Protein AF-A0A0P1EYP0-F1 (afdb_monomer_lite)

Organism: NCBI:txid266809

Structure (mmCIF, N/CA/C/O backbone):
data_AF-A0A0P1EYP0-F1
#
_entry.id   AF-A0A0P1EYP0-F1
#
loop_
_atom_site.group_PDB
_atom_site.id
_atom_site.type_symbol
_atom_site.label_atom_id
_atom_site.label_alt_id
_atom_site.label_comp_id
_atom_site.label_asym_id
_atom_site.label_entity_id
_atom_site.label_seq_id
_atom_site.pdbx_PDB_ins_code
_atom_site.Cartn_x
_atom_site.Cartn_y
_atom_site.Cartn_z
_atom_site.occupancy
_atom_site.B_iso_or_equiv
_atom_site.auth_seq_id
_atom_site.auth_comp_id
_atom_site.auth_asym_id
_atom_site.auth_atom_id
_atom_site.pdbx_PDB_model_num
ATOM 1 N N . MET A 1 1 ? 33.609 7.723 -16.772 1.00 57.62 1 MET A N 1
ATOM 2 C CA . MET A 1 1 ? 32.161 7.444 -16.791 1.00 57.62 1 MET A CA 1
ATOM 3 C C . MET A 1 1 ? 31.808 6.885 -15.430 1.00 57.62 1 MET A C 1
ATOM 5 O O . MET A 1 1 ? 32.552 6.038 -14.946 1.00 57.62 1 MET A O 1
ATOM 9 N N . SER A 1 2 ? 30.791 7.436 -14.776 1.00 72.00 2 SER A N 1
ATOM 10 C CA . SER A 1 2 ? 30.225 6.868 -13.550 1.00 72.00 2 SER A CA 1
ATOM 11 C C . SER A 1 2 ? 29.677 5.475 -13.851 1.00 72.00 2 SER A C 1
ATOM 13 O O . SER A 1 2 ? 29.195 5.214 -14.952 1.00 72.00 2 SER A O 1
ATOM 15 N N . VAL A 1 3 ? 29.824 4.563 -12.895 1.00 84.00 3 VAL A N 1
ATOM 16 C CA . VAL A 1 3 ? 29.297 3.201 -13.012 1.00 84.00 3 VAL A CA 1
ATOM 17 C C . VAL A 1 3 ? 27.775 3.274 -12.838 1.00 84.00 3 VAL A C 1
ATOM 19 O O . VAL A 1 3 ? 27.346 3.926 -11.886 1.00 84.00 3 VAL A O 1
ATOM 22 N N . PRO A 1 4 ? 26.971 2.652 -13.722 1.00 90.69 4 PRO A N 1
ATOM 23 C CA . PRO A 1 4 ? 25.519 2.641 -13.578 1.00 90.69 4 PRO A CA 1
ATOM 24 C C . PRO A 1 4 ? 25.108 1.929 -12.289 1.00 90.69 4 PRO A C 1
ATOM 26 O O . PRO A 1 4 ? 25.711 0.912 -11.917 1.00 90.69 4 PRO A O 1
ATOM 29 N N . SER A 1 5 ? 24.066 2.437 -11.634 1.00 94.81 5 SER A N 1
ATOM 30 C CA . SER A 1 5 ? 23.489 1.811 -10.444 1.00 94.81 5 SER A CA 1
ATOM 31 C C . SER A 1 5 ? 23.042 0.361 -10.702 1.00 94.81 5 SER A C 1
ATOM 33 O O . SER A 1 5 ? 22.768 -0.014 -11.851 1.00 94.81 5 SER A O 1
ATOM 35 N N . PRO A 1 6 ? 22.940 -0.478 -9.651 1.00 97.19 6 PRO A N 1
ATOM 36 C CA . PRO A 1 6 ? 22.377 -1.823 -9.767 1.00 97.19 6 PRO A CA 1
ATOM 37 C C . PRO A 1 6 ? 21.038 -1.851 -10.513 1.00 97.19 6 PRO A C 1
ATOM 39 O O . PRO A 1 6 ? 20.838 -2.696 -11.386 1.00 97.19 6 PRO A O 1
ATOM 42 N N . THR A 1 7 ? 20.163 -0.877 -10.250 1.00 97.75 7 THR A N 1
ATOM 43 C CA . THR A 1 7 ? 18.886 -0.747 -10.954 1.00 97.75 7 THR A CA 1
ATOM 44 C C . THR A 1 7 ? 19.065 -0.525 -12.454 1.00 97.75 7 THR A C 1
ATOM 46 O O . THR A 1 7 ? 18.435 -1.232 -13.236 1.00 97.75 7 THR A O 1
ATOM 49 N N . LEU A 1 8 ? 19.935 0.386 -12.903 1.00 96.75 8 LEU A N 1
ATOM 50 C CA . LEU A 1 8 ? 20.154 0.572 -14.345 1.00 96.75 8 LEU A CA 1
ATOM 51 C C . LEU A 1 8 ? 20.742 -0.680 -15.014 1.00 96.75 8 LEU A C 1
ATOM 53 O O . LEU A 1 8 ? 20.361 -1.011 -16.136 1.00 96.75 8 LEU A O 1
ATOM 57 N N . GLN A 1 9 ? 21.610 -1.421 -14.320 1.00 96.81 9 GLN A N 1
ATOM 58 C CA . GLN A 1 9 ? 22.137 -2.695 -14.825 1.00 96.81 9 GLN A CA 1
ATOM 59 C C . GLN A 1 9 ? 21.036 -3.757 -14.993 1.00 96.81 9 GLN A C 1
ATOM 61 O O . GLN A 1 9 ? 21.086 -4.552 -15.932 1.00 96.81 9 GLN A O 1
ATOM 66 N N . LEU A 1 10 ? 20.028 -3.769 -14.114 1.00 97.62 10 LEU A N 1
ATOM 67 C CA . LEU A 1 10 ? 18.828 -4.599 -14.275 1.00 97.62 10 LEU A CA 1
ATOM 68 C C . LEU A 1 10 ? 18.014 -4.172 -15.499 1.00 97.62 10 LEU A C 1
ATOM 70 O O . LEU A 1 10 ? 17.612 -5.015 -16.296 1.00 97.62 10 LEU A O 1
ATOM 74 N N . LEU A 1 11 ? 17.819 -2.868 -15.701 1.00 97.69 11 LEU A N 1
ATOM 75 C CA . LEU A 1 11 ? 17.071 -2.357 -16.853 1.00 97.69 11 LEU A CA 1
ATOM 76 C C . LEU A 1 11 ? 17.715 -2.751 -18.189 1.00 97.69 11 LEU A C 1
ATOM 78 O O . LEU A 1 11 ? 17.006 -3.142 -19.116 1.00 97.69 11 LEU A O 1
ATOM 82 N N . LEU A 1 12 ? 19.048 -2.740 -18.278 1.00 97.00 12 LEU A N 1
ATOM 83 C CA . LEU A 1 12 ? 19.763 -3.246 -19.457 1.00 97.00 12 LEU A CA 1
ATOM 84 C C . LEU A 1 12 ? 19.445 -4.724 -19.733 1.00 97.00 12 LEU A C 1
ATOM 86 O O . LEU A 1 12 ? 19.222 -5.104 -20.881 1.00 97.00 12 LEU A O 1
ATOM 90 N N . ARG A 1 13 ? 19.349 -5.560 -18.691 1.00 96.62 13 ARG A N 1
ATOM 91 C CA . ARG A 1 13 ? 18.941 -6.971 -18.829 1.00 96.62 13 ARG A CA 1
ATOM 92 C C . ARG A 1 13 ? 17.483 -7.135 -19.260 1.00 96.62 13 ARG A C 1
ATOM 94 O O . ARG A 1 13 ? 17.173 -8.088 -19.967 1.00 96.62 13 ARG A O 1
ATOM 101 N N . LEU A 1 14 ? 16.613 -6.190 -18.899 1.00 96.81 14 LEU A N 1
ATOM 102 C CA . LEU A 1 14 ? 15.219 -6.125 -19.358 1.00 96.81 14 LEU A CA 1
ATOM 103 C C . LEU A 1 14 ? 15.068 -5.586 -20.795 1.00 96.81 14 LEU A C 1
ATOM 105 O O . LEU A 1 14 ? 13.946 -5.454 -21.287 1.00 96.81 14 LEU A O 1
ATOM 109 N N . GLY A 1 15 ? 16.175 -5.290 -21.483 1.00 96.62 15 GLY A N 1
ATOM 110 C CA . GLY A 1 15 ? 16.189 -4.865 -22.882 1.00 96.62 15 GLY A CA 1
ATOM 111 C C . GLY A 1 15 ? 16.197 -3.351 -23.093 1.00 96.62 15 GLY A C 1
ATOM 112 O O . GLY A 1 15 ? 15.958 -2.905 -24.214 1.00 96.62 15 GLY A O 1
ATOM 113 N N . PHE A 1 16 ? 16.459 -2.555 -22.051 1.00 97.25 16 PHE A N 1
ATOM 114 C CA . PHE A 1 16 ? 16.761 -1.132 -22.222 1.00 97.25 16 PHE A CA 1
ATOM 115 C C . PHE A 1 16 ? 18.127 -0.969 -22.896 1.00 97.25 16 PHE A C 1
ATOM 117 O O . PHE A 1 16 ? 19.007 -1.822 -22.782 1.00 97.25 16 PHE A O 1
ATOM 124 N N . VAL A 1 17 ? 18.311 0.154 -23.583 1.00 96.81 17 VAL A N 1
ATOM 125 C CA . VAL A 1 17 ? 19.540 0.483 -24.311 1.00 96.81 17 VAL A CA 1
ATOM 126 C C . VAL A 1 17 ? 20.251 1.633 -23.612 1.00 96.81 17 VAL A C 1
ATOM 128 O O . VAL A 1 17 ? 19.604 2.581 -23.172 1.00 96.81 17 VAL A O 1
ATOM 131 N N . GLU A 1 18 ? 21.578 1.558 -23.510 1.00 94.75 18 GLU A N 1
ATOM 132 C CA . GLU A 1 18 ? 22.393 2.657 -22.991 1.00 94.75 18 GLU A CA 1
ATOM 133 C C . GLU A 1 18 ? 22.201 3.928 -23.825 1.00 94.75 18 GLU A C 1
ATOM 135 O O . GLU A 1 18 ? 22.195 3.901 -25.057 1.00 94.75 18 GLU A O 1
ATOM 140 N N . GLN A 1 19 ? 22.078 5.055 -23.134 1.00 91.06 19 GLN A N 1
ATOM 141 C CA . GLN A 1 19 ? 22.040 6.380 -23.734 1.00 91.06 19 GLN A CA 1
ATOM 142 C C . GLN A 1 19 ? 23.368 7.095 -23.503 1.00 91.06 19 GLN A C 1
ATOM 144 O O . GLN A 1 19 ? 24.100 6.815 -22.549 1.00 91.06 19 GLN A O 1
ATOM 149 N N . ALA A 1 20 ? 23.676 8.057 -24.375 1.00 84.38 20 ALA A N 1
ATOM 150 C CA . ALA A 1 20 ? 24.770 8.977 -24.098 1.00 84.38 20 ALA A CA 1
ATOM 151 C C . ALA A 1 20 ? 24.488 9.674 -22.751 1.00 84.38 20 ALA A C 1
ATOM 153 O O . ALA A 1 20 ? 23.348 10.089 -22.535 1.00 84.38 20 ALA A O 1
ATOM 154 N N . PRO A 1 21 ? 25.480 9.804 -21.849 1.00 75.44 21 PRO A N 1
ATOM 155 C CA . PRO A 1 21 ? 25.234 10.344 -20.520 1.00 75.44 21 PRO A CA 1
ATOM 156 C C . PRO A 1 21 ? 24.603 11.731 -20.603 1.00 75.44 21 PRO A C 1
ATOM 158 O O . PRO A 1 21 ? 25.230 12.674 -21.097 1.00 75.44 21 PRO A O 1
ATOM 161 N N . GLU A 1 22 ? 23.384 11.876 -20.095 1.00 71.69 22 GLU A N 1
ATOM 162 C CA . GLU A 1 22 ? 22.759 13.185 -19.983 1.00 71.69 22 GLU A CA 1
ATOM 163 C C . GLU A 1 22 ? 23.358 13.868 -18.751 1.00 71.69 22 GLU A C 1
ATOM 165 O O . GLU A 1 22 ? 23.334 13.317 -17.651 1.00 71.69 22 GLU A O 1
ATOM 170 N N . TRP A 1 23 ? 23.969 15.045 -18.919 1.00 76.00 23 TRP A N 1
ATOM 171 C CA . TRP A 1 23 ? 24.603 15.790 -17.814 1.00 76.00 23 TRP A CA 1
ATOM 172 C C . TRP A 1 23 ? 25.692 14.998 -17.059 1.00 76.00 23 TRP A C 1
ATOM 174 O O . TRP A 1 23 ? 26.006 15.293 -15.908 1.00 76.00 23 TRP A O 1
ATOM 184 N N . GLY A 1 24 ? 26.289 13.993 -17.712 1.00 81.50 24 GLY A N 1
ATOM 185 C CA . GLY A 1 24 ? 27.293 13.110 -17.111 1.00 81.50 24 GLY A CA 1
ATOM 186 C C . GLY A 1 24 ? 26.721 11.997 -16.226 1.00 81.50 24 GLY A C 1
ATOM 187 O O . GLY A 1 24 ? 27.498 11.293 -15.579 1.00 81.50 24 GLY A O 1
ATOM 188 N N . MET A 1 25 ? 25.398 11.822 -16.203 1.00 87.69 25 MET A N 1
ATOM 189 C CA . MET A 1 25 ? 24.719 10.754 -15.472 1.00 87.69 25 MET A CA 1
ATOM 190 C C . MET A 1 25 ? 24.460 9.550 -16.394 1.00 87.69 25 MET A C 1
ATOM 192 O O . MET A 1 25 ? 24.069 9.747 -17.547 1.00 87.69 25 MET A O 1
ATOM 196 N N . PRO A 1 26 ? 24.697 8.306 -15.935 1.00 94.00 26 PRO A N 1
ATOM 197 C CA . PRO A 1 26 ? 24.325 7.112 -16.679 1.00 94.00 26 PRO A CA 1
ATOM 198 C C . PRO A 1 26 ? 22.816 7.084 -16.908 1.00 94.00 26 PRO A C 1
ATOM 200 O O . PRO A 1 26 ? 22.036 7.304 -15.980 1.00 94.00 26 PRO A O 1
ATOM 203 N N . CYS A 1 27 ? 22.420 6.806 -18.145 1.00 95.44 27 CYS A N 1
ATOM 204 C CA . CYS A 1 27 ? 21.028 6.731 -18.552 1.00 95.44 27 CYS A CA 1
ATOM 205 C C . CYS A 1 27 ? 20.815 5.531 -19.471 1.00 95.44 27 CYS A C 1
ATOM 207 O O . CYS A 1 27 ? 21.690 5.166 -20.259 1.00 95.44 27 CYS A O 1
ATOM 209 N N . VAL A 1 28 ? 19.626 4.951 -19.396 1.00 96.81 28 VAL A N 1
ATOM 210 C CA . VAL A 1 28 ? 19.144 3.912 -20.304 1.00 96.81 28 VAL A CA 1
ATOM 211 C C . VAL A 1 28 ? 17.754 4.293 -20.793 1.00 96.81 28 VAL A C 1
ATOM 213 O O . VAL A 1 28 ? 17.027 5.015 -20.112 1.00 96.81 28 VAL A O 1
ATOM 216 N N . SER A 1 29 ? 17.363 3.813 -21.965 1.00 97.00 29 SER A N 1
ATOM 217 C CA . SER A 1 29 ? 16.045 4.086 -22.534 1.00 97.00 29 SER A CA 1
ATOM 218 C C . SER A 1 29 ? 15.393 2.838 -23.099 1.00 97.00 29 SER A C 1
ATOM 220 O O . SER A 1 29 ? 16.083 1.936 -23.576 1.00 97.00 29 SER A O 1
ATOM 222 N N . TYR A 1 30 ? 14.069 2.835 -23.136 1.00 96.94 30 TYR A N 1
ATOM 223 C CA . TYR A 1 30 ? 13.277 1.827 -23.822 1.00 96.94 30 TYR A CA 1
ATOM 224 C C . TYR A 1 30 ? 12.224 2.506 -24.693 1.00 96.94 30 TYR A C 1
ATOM 226 O O . TYR A 1 30 ? 11.495 3.384 -24.230 1.00 96.94 30 TYR A O 1
ATOM 234 N N . GLU A 1 31 ? 12.131 2.078 -25.949 1.00 95.56 31 GLU A N 1
ATOM 235 C CA . GLU A 1 31 ? 11.126 2.580 -26.884 1.00 95.56 31 GLU A CA 1
ATOM 236 C C . GLU A 1 31 ? 9.843 1.758 -26.766 1.00 95.56 31 GLU A C 1
ATOM 238 O O . GLU A 1 31 ? 9.807 0.567 -27.082 1.00 95.56 31 GLU A O 1
ATOM 243 N N . LEU A 1 32 ? 8.778 2.409 -26.308 1.00 94.00 32 LEU A N 1
ATOM 244 C CA . LEU A 1 32 ? 7.415 1.902 -26.332 1.00 94.00 32 LEU A CA 1
ATOM 245 C C . LEU A 1 32 ? 6.616 2.647 -27.416 1.00 94.00 32 LEU A C 1
ATOM 247 O O . LEU A 1 32 ? 6.954 3.767 -27.809 1.00 94.00 32 LEU A O 1
ATOM 251 N N . P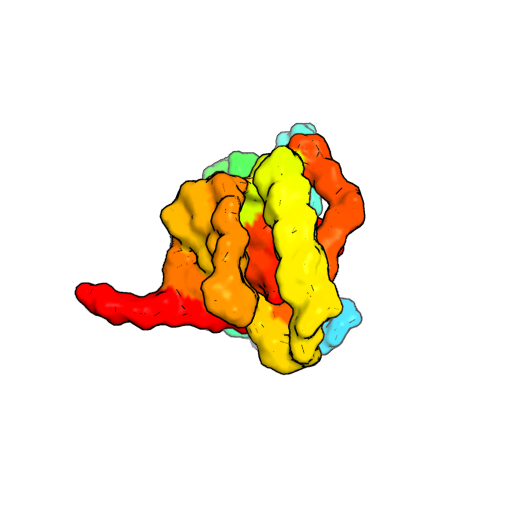RO A 1 33 ? 5.510 2.070 -27.904 1.00 93.44 33 PRO A N 1
ATOM 252 C CA . PRO A 1 33 ? 4.591 2.779 -28.784 1.00 93.44 33 PRO A CA 1
ATOM 253 C C . PRO A 1 33 ? 4.144 4.105 -28.158 1.00 93.44 33 PRO A C 1
ATOM 255 O O . PRO A 1 33 ? 3.552 4.116 -27.079 1.00 93.44 33 PRO A O 1
ATOM 258 N N . HIS A 1 34 ? 4.419 5.213 -28.853 1.00 92.81 34 HIS A N 1
ATOM 259 C CA . HIS A 1 34 ? 4.059 6.574 -28.431 1.00 92.81 34 HIS A CA 1
ATOM 260 C C . HIS A 1 34 ? 4.723 7.072 -27.135 1.00 92.81 34 HIS A C 1
ATOM 262 O O . HIS A 1 34 ? 4.277 8.079 -26.583 1.00 92.81 34 HIS A O 1
ATOM 268 N N . LEU A 1 35 ? 5.773 6.393 -26.660 1.00 94.88 35 LEU A N 1
ATOM 269 C CA . LEU A 1 35 ? 6.490 6.737 -25.437 1.00 94.88 35 LEU A CA 1
ATOM 270 C C . LEU A 1 35 ? 7.944 6.266 -25.505 1.00 94.88 35 LEU A C 1
ATOM 272 O O . LEU A 1 35 ? 8.215 5.070 -25.522 1.00 94.88 35 LEU A O 1
ATOM 276 N N . THR A 1 36 ? 8.880 7.201 -25.400 1.00 95.50 36 THR A N 1
ATOM 277 C CA . THR A 1 36 ? 10.263 6.877 -25.040 1.00 95.50 36 THR A CA 1
ATOM 278 C C . THR A 1 36 ? 10.392 6.969 -23.525 1.00 95.50 36 THR A C 1
ATOM 280 O O . THR A 1 36 ? 10.184 8.038 -22.946 1.00 95.50 36 THR A O 1
ATOM 283 N N . LEU A 1 37 ? 10.693 5.844 -22.877 1.00 96.12 37 LEU A N 1
ATOM 284 C CA . LEU A 1 37 ? 10.917 5.787 -21.438 1.00 96.12 37 LEU A CA 1
ATOM 285 C C . LEU A 1 37 ? 12.413 5.903 -21.160 1.00 96.12 37 LEU A C 1
ATOM 287 O O . LEU A 1 37 ? 13.183 5.050 -21.592 1.00 96.12 37 LEU A O 1
ATOM 291 N N . THR A 1 38 ? 12.813 6.922 -20.412 1.00 96.81 38 THR A N 1
ATOM 292 C CA . THR A 1 38 ? 14.202 7.170 -20.026 1.00 96.81 38 THR A CA 1
ATOM 293 C C . THR A 1 38 ? 14.372 6.926 -18.533 1.00 96.81 38 THR A C 1
ATOM 295 O O . THR A 1 38 ? 13.542 7.329 -17.719 1.00 96.81 38 THR A O 1
ATOM 298 N N . CYS A 1 39 ? 15.455 6.253 -18.159 1.00 97.31 39 CYS A N 1
ATOM 299 C CA . CYS A 1 39 ? 15.829 5.987 -16.779 1.00 97.31 39 CYS A CA 1
ATOM 300 C C . CYS A 1 39 ? 17.264 6.454 -16.548 1.00 97.31 39 CYS A C 1
ATOM 302 O O . CYS A 1 39 ? 18.181 5.926 -17.171 1.00 97.31 39 CYS A O 1
ATOM 304 N N . CYS A 1 40 ? 17.462 7.424 -15.660 1.00 96.06 40 CYS A N 1
ATOM 305 C CA . CYS A 1 40 ? 18.775 7.996 -15.370 1.00 96.06 40 CYS A CA 1
ATOM 306 C C . CYS A 1 40 ? 19.098 7.902 -13.885 1.00 96.06 40 CYS A C 1
ATOM 308 O O . CYS A 1 40 ? 18.235 8.164 -13.044 1.00 96.06 40 CYS A O 1
ATOM 310 N N . ASP A 1 41 ? 20.350 7.596 -13.560 1.00 95.81 41 ASP A N 1
ATOM 311 C CA . ASP A 1 41 ? 20.847 7.772 -12.198 1.00 95.81 41 ASP A CA 1
ATOM 312 C C . ASP A 1 41 ? 20.814 9.256 -11.834 1.00 95.81 41 ASP A C 1
ATOM 314 O O . ASP A 1 41 ? 21.074 10.126 -12.665 1.00 95.81 41 ASP A O 1
ATOM 318 N N . GLY A 1 42 ? 20.506 9.563 -10.581 1.00 92.94 42 GLY A N 1
ATOM 319 C CA . GLY A 1 42 ? 20.465 10.940 -10.128 1.00 92.94 42 GLY A CA 1
ATOM 320 C C . GLY A 1 42 ? 20.300 11.072 -8.627 1.00 92.94 42 GLY A C 1
ATOM 321 O O . GLY A 1 42 ? 20.343 10.107 -7.865 1.00 92.94 42 GLY A O 1
ATOM 322 N N . ILE A 1 43 ? 20.104 12.314 -8.200 1.00 92.56 43 ILE A N 1
ATOM 323 C CA . ILE A 1 43 ? 19.881 12.672 -6.804 1.00 92.56 43 ILE A CA 1
ATOM 324 C C . ILE A 1 43 ? 18.565 13.438 -6.721 1.00 92.56 43 ILE A C 1
ATOM 326 O O . ILE A 1 43 ? 18.328 14.379 -7.478 1.00 92.56 43 ILE A O 1
ATOM 330 N N . ASN A 1 44 ? 17.693 13.043 -5.798 1.00 93.00 44 ASN A N 1
ATOM 331 C CA . ASN A 1 44 ? 16.416 13.720 -5.611 1.00 93.00 44 ASN A CA 1
ATOM 332 C C . ASN A 1 44 ? 16.539 14.996 -4.757 1.00 93.00 44 ASN A C 1
ATOM 334 O O . ASN A 1 44 ? 17.582 15.314 -4.187 1.00 93.00 44 ASN A O 1
ATOM 338 N N . LYS A 1 45 ? 15.420 15.713 -4.585 1.00 92.69 45 LYS A N 1
ATOM 339 C CA . LYS A 1 45 ? 15.343 16.948 -3.775 1.00 92.69 45 LYS A CA 1
ATOM 340 C C . LYS A 1 45 ? 15.735 16.787 -2.295 1.00 92.69 45 LYS A C 1
ATOM 342 O O . LYS A 1 45 ? 15.873 17.782 -1.592 1.00 92.69 45 LYS A O 1
ATOM 347 N N . HIS A 1 46 ? 15.854 15.552 -1.812 1.00 94.69 46 HIS A N 1
ATOM 348 C CA . HIS A 1 46 ? 16.266 15.217 -0.451 1.00 94.69 46 HIS A CA 1
ATOM 349 C C . HIS A 1 46 ? 17.720 14.735 -0.383 1.00 94.69 46 HIS A C 1
ATOM 351 O O . HIS A 1 46 ? 18.110 14.155 0.628 1.00 94.69 46 HIS A O 1
ATOM 357 N N . PHE A 1 47 ? 18.506 14.967 -1.439 1.00 92.88 47 PHE A N 1
ATOM 358 C CA . PHE A 1 47 ? 19.903 14.549 -1.545 1.00 92.88 47 PHE A CA 1
ATOM 359 C C . PHE A 1 47 ? 20.102 13.033 -1.392 1.00 92.88 47 PHE A C 1
ATOM 361 O O . PHE A 1 47 ? 21.102 12.587 -0.837 1.00 92.88 47 PHE A O 1
ATOM 368 N N . ARG A 1 48 ? 19.138 12.233 -1.868 1.00 95.62 48 ARG A N 1
ATOM 369 C CA . ARG A 1 48 ? 19.238 10.768 -1.912 1.00 95.62 48 ARG A CA 1
ATOM 370 C C . ARG A 1 48 ? 19.391 10.290 -3.346 1.00 95.62 48 ARG A C 1
ATOM 372 O O . ARG A 1 48 ? 18.721 10.819 -4.235 1.00 95.62 48 ARG A O 1
ATOM 379 N N . GLU A 1 49 ? 20.243 9.292 -3.534 1.00 95.38 49 GLU A N 1
ATOM 380 C CA . GLU A 1 49 ? 20.408 8.595 -4.809 1.00 95.38 49 GLU A CA 1
ATOM 381 C C . GLU A 1 49 ? 19.096 7.916 -5.215 1.00 95.38 49 GLU A C 1
ATOM 383 O O . GLU A 1 49 ? 18.409 7.312 -4.388 1.00 95.38 49 GLU A O 1
ATOM 388 N N . VAL A 1 50 ? 18.735 8.059 -6.486 1.00 96.81 50 VAL A N 1
ATOM 389 C CA . VAL A 1 50 ? 17.525 7.498 -7.094 1.00 96.81 50 VAL A CA 1
ATOM 390 C C . VAL A 1 50 ? 17.786 7.199 -8.566 1.00 96.81 50 VAL A C 1
ATOM 392 O O . VAL A 1 50 ? 18.665 7.806 -9.175 1.00 96.81 50 VAL A O 1
ATOM 395 N N . VAL A 1 51 ? 16.958 6.341 -9.159 1.00 97.38 51 VAL A N 1
ATOM 396 C CA . VAL A 1 51 ? 16.794 6.302 -10.615 1.00 97.38 51 VAL A CA 1
ATOM 397 C C . VAL A 1 51 ? 15.553 7.111 -10.977 1.00 97.38 51 VAL A C 1
ATOM 399 O O . VAL A 1 51 ? 14.441 6.817 -10.530 1.00 97.38 51 VAL A O 1
ATOM 402 N N . LEU A 1 52 ? 15.753 8.168 -11.756 1.00 96.50 52 LEU A N 1
ATOM 403 C CA . LEU A 1 52 ? 14.692 8.998 -12.312 1.00 96.50 52 LEU A CA 1
ATOM 404 C C . LEU A 1 52 ? 14.125 8.303 -13.540 1.00 96.50 52 LEU A C 1
ATOM 406 O O . LEU A 1 52 ? 14.857 8.063 -14.494 1.00 96.50 52 LEU A O 1
ATOM 410 N N . VAL A 1 53 ? 12.830 8.006 -13.516 1.00 97.25 53 VAL A N 1
ATOM 411 C CA . VAL A 1 53 ? 12.096 7.435 -14.645 1.00 97.25 53 VAL A CA 1
ATOM 412 C C . VAL A 1 53 ? 11.231 8.530 -15.251 1.00 97.25 53 VAL A C 1
ATOM 414 O O . VAL A 1 53 ? 10.347 9.065 -14.574 1.00 97.25 53 VAL A O 1
ATOM 417 N N . SER A 1 54 ? 11.486 8.864 -16.511 1.00 96.12 54 SER A N 1
ATOM 418 C CA . SER A 1 54 ? 10.815 9.947 -17.218 1.00 96.12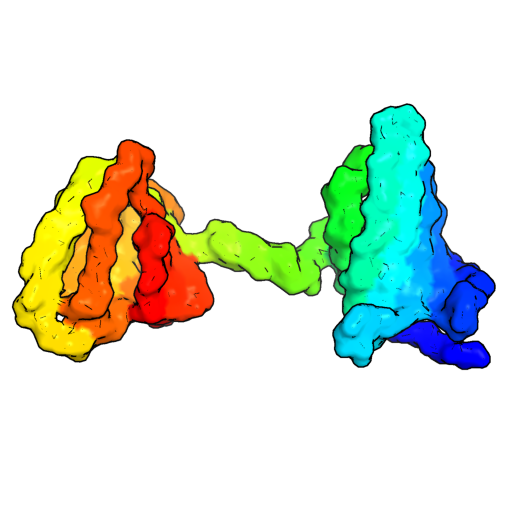 54 SER A CA 1
ATOM 419 C C . SER A 1 54 ? 10.379 9.556 -18.625 1.00 96.12 54 SER A C 1
ATOM 421 O O . SER A 1 54 ? 10.934 8.655 -19.248 1.00 96.12 54 SER A O 1
ATOM 423 N N . GLY A 1 55 ? 9.356 10.234 -19.130 1.00 95.62 55 GLY A N 1
ATOM 424 C CA . GLY A 1 55 ? 8.878 10.056 -20.495 1.00 95.62 55 GLY A CA 1
ATOM 425 C C . GLY A 1 55 ? 7.606 10.851 -20.747 1.00 95.62 55 GLY A C 1
ATOM 426 O O . GLY A 1 55 ? 6.935 11.286 -19.813 1.00 95.62 55 GLY A O 1
ATOM 427 N N . ILE A 1 56 ? 7.269 11.050 -22.015 1.00 95.50 56 ILE A N 1
ATOM 428 C CA . ILE A 1 56 ? 6.014 11.689 -22.416 1.00 95.50 56 ILE A CA 1
ATOM 429 C C . ILE A 1 56 ? 5.260 10.688 -23.279 1.00 95.50 56 ILE A C 1
ATOM 431 O O . ILE A 1 56 ? 5.739 10.323 -24.351 1.00 95.50 56 ILE A O 1
ATOM 435 N N . TYR A 1 57 ? 4.093 10.250 -22.810 1.00 94.94 57 TYR A N 1
ATOM 436 C CA . TYR A 1 57 ? 3.191 9.432 -23.609 1.00 94.94 57 TYR A CA 1
ATOM 437 C C . TYR A 1 57 ? 2.261 10.341 -24.409 1.00 94.94 57 TYR A C 1
ATOM 439 O O . TYR A 1 57 ? 1.608 11.228 -23.852 1.00 94.94 57 TYR A O 1
ATOM 447 N N . ASN A 1 58 ? 2.213 10.137 -25.725 1.00 93.50 58 ASN A N 1
ATOM 448 C CA . ASN A 1 58 ? 1.368 10.928 -26.614 1.00 93.50 58 ASN A CA 1
ATOM 449 C C . ASN A 1 58 ? 0.883 10.124 -27.827 1.00 93.50 58 ASN A C 1
ATOM 451 O O . ASN A 1 58 ? 1.610 9.948 -28.807 1.00 93.50 58 ASN A O 1
ATOM 455 N N . ASN A 1 59 ? -0.385 9.715 -27.799 1.00 91.38 59 ASN A N 1
ATOM 456 C CA . ASN A 1 59 ? -1.049 9.023 -28.912 1.00 91.38 59 ASN A CA 1
ATOM 457 C C . ASN A 1 59 ? -1.936 9.958 -29.773 1.00 91.38 59 ASN A C 1
ATOM 459 O O . ASN A 1 59 ? -2.724 9.494 -30.599 1.00 91.38 59 ASN A O 1
ATOM 463 N N . GLY A 1 60 ? -1.861 11.276 -29.555 1.00 90.38 60 GLY A N 1
ATOM 464 C CA . GLY A 1 60 ? -2.687 12.296 -30.211 1.00 90.38 60 GLY A CA 1
ATOM 465 C C . GLY A 1 60 ? -4.082 12.508 -29.602 1.00 90.38 60 GLY A C 1
ATOM 466 O O . GLY A 1 60 ? -4.724 13.511 -29.910 1.00 90.38 60 GLY A O 1
ATOM 467 N N . ARG A 1 61 ? -4.557 11.607 -28.732 1.00 88.50 61 ARG A N 1
ATOM 468 C CA . ARG A 1 61 ? -5.831 11.721 -27.985 1.00 88.50 61 ARG A CA 1
ATOM 469 C C . ARG A 1 61 ? -5.601 11.888 -26.483 1.00 88.50 61 ARG A C 1
ATOM 471 O O . ARG A 1 61 ? -6.347 12.615 -25.833 1.00 88.50 61 ARG A O 1
ATOM 478 N N . SER A 1 62 ? -4.555 11.248 -25.980 1.00 88.69 62 SER A N 1
ATOM 479 C CA . SER A 1 62 ? -4.072 11.281 -24.606 1.00 88.69 62 SER A CA 1
ATOM 480 C C . SER A 1 62 ? -2.668 11.884 -24.590 1.00 88.69 62 SER A C 1
ATOM 482 O O . SER A 1 62 ? -1.848 11.577 -25.460 1.00 88.69 62 SER A O 1
ATOM 484 N N . LEU A 1 63 ? -2.398 12.732 -23.599 1.00 93.06 63 LEU A N 1
ATOM 485 C CA . LEU A 1 63 ? -1.074 13.272 -23.304 1.00 93.06 63 LEU A CA 1
ATOM 486 C C . LEU A 1 63 ? -0.828 13.133 -21.803 1.00 93.06 63 LEU A C 1
ATOM 488 O O . LEU A 1 63 ? -1.600 13.671 -21.005 1.00 93.06 63 LEU A O 1
ATOM 492 N N . SER A 1 64 ? 0.244 12.446 -21.426 1.00 93.81 64 SER A N 1
ATOM 493 C CA . SER A 1 64 ? 0.645 12.289 -20.029 1.00 93.81 64 SER A CA 1
ATOM 494 C C . SER A 1 64 ? 2.160 12.360 -19.874 1.00 93.81 64 SER A C 1
ATOM 496 O O . SER A 1 64 ? 2.934 11.983 -20.755 1.00 93.81 64 SER A O 1
ATOM 498 N N . GLU A 1 65 ? 2.581 12.901 -18.736 1.00 95.81 65 GLU A N 1
ATOM 499 C CA . GLU A 1 65 ? 3.978 12.940 -18.325 1.00 95.81 65 GLU A CA 1
ATOM 500 C C . GLU A 1 65 ? 4.230 11.822 -17.313 1.00 95.81 65 GLU A C 1
ATOM 502 O O . GLU A 1 65 ? 3.531 11.698 -16.301 1.00 95.81 65 GLU A O 1
ATOM 507 N N . ILE A 1 66 ? 5.264 11.032 -17.575 1.00 96.06 66 ILE A N 1
ATOM 508 C CA . ILE A 1 66 ? 5.829 10.072 -16.638 1.00 96.06 66 ILE A CA 1
ATOM 509 C C . ILE A 1 66 ? 6.999 10.771 -15.957 1.00 96.06 66 ILE A C 1
ATOM 511 O O . ILE A 1 66 ? 7.932 11.222 -16.615 1.00 96.06 66 ILE A O 1
ATOM 515 N N . SER A 1 67 ? 6.930 10.879 -14.633 1.00 95.62 67 SER A N 1
ATOM 516 C CA . SER A 1 67 ? 7.980 11.477 -13.810 1.00 95.62 67 SER A CA 1
ATOM 517 C C . SER A 1 67 ? 7.943 10.838 -12.425 1.00 95.62 67 SER A C 1
ATOM 519 O O . SER A 1 67 ? 7.138 11.203 -11.564 1.00 95.62 67 SER A O 1
ATOM 521 N N . TYR A 1 68 ? 8.763 9.807 -12.238 1.00 96.75 68 TYR A N 1
ATOM 522 C CA . TYR A 1 68 ? 8.816 9.007 -11.017 1.00 96.75 68 TYR A CA 1
ATOM 523 C C . TYR A 1 68 ? 10.258 8.755 -10.576 1.00 96.75 68 TYR A C 1
ATOM 525 O O . TYR A 1 68 ? 11.210 8.899 -11.338 1.00 96.75 68 TYR A O 1
ATOM 533 N N . GLN A 1 69 ? 10.411 8.376 -9.310 1.00 96.44 69 GLN A N 1
ATOM 534 C CA . GLN A 1 69 ? 11.679 7.958 -8.719 1.00 96.44 69 GLN A CA 1
ATOM 535 C C . GLN A 1 69 ? 11.544 6.506 -8.285 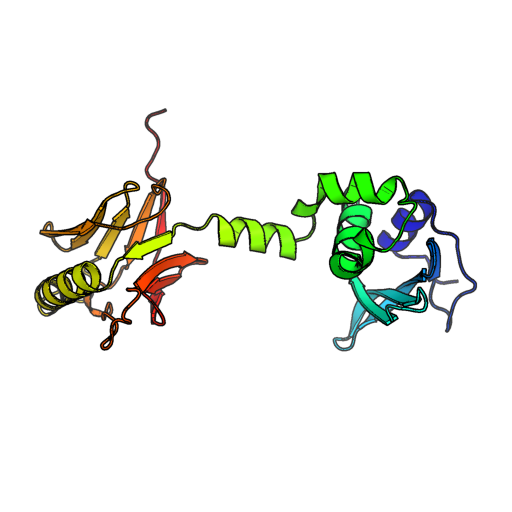1.00 96.44 69 GLN A C 1
ATOM 537 O O . GLN A 1 69 ? 10.564 6.165 -7.618 1.00 96.44 69 GLN A O 1
ATOM 542 N N . ILE A 1 70 ? 12.525 5.681 -8.634 1.00 97.31 70 ILE A N 1
ATOM 543 C CA . ILE A 1 70 ? 12.630 4.298 -8.165 1.00 97.31 70 ILE A CA 1
ATOM 544 C C . ILE A 1 70 ? 13.960 4.098 -7.416 1.00 97.31 70 ILE A C 1
ATOM 546 O O . ILE A 1 70 ? 14.887 4.899 -7.599 1.00 97.31 70 ILE A O 1
ATOM 550 N N . PRO A 1 71 ? 14.069 3.074 -6.548 1.00 97.44 71 PRO A N 1
ATOM 551 C CA . PRO A 1 71 ? 15.302 2.807 -5.812 1.00 97.44 71 PRO A CA 1
ATOM 552 C C . PRO A 1 71 ? 16.491 2.536 -6.753 1.00 97.44 71 PRO A C 1
ATOM 554 O O . PRO A 1 71 ? 16.303 1.878 -7.781 1.00 97.44 71 PRO A O 1
ATOM 557 N N . PRO A 1 72 ? 17.707 3.015 -6.437 1.00 97.00 72 PRO A N 1
ATOM 558 C CA . PRO A 1 72 ? 18.900 2.765 -7.252 1.00 97.00 72 PRO A CA 1
ATOM 559 C C . PRO A 1 72 ? 19.511 1.369 -7.024 1.00 97.00 72 PRO A C 1
ATOM 561 O O . PRO A 1 72 ? 20.350 0.917 -7.798 1.00 97.00 72 PRO A O 1
ATOM 564 N N . ASP A 1 73 ? 19.091 0.676 -5.971 1.00 96.94 73 ASP A N 1
ATOM 565 C CA . ASP A 1 73 ? 19.682 -0.547 -5.432 1.00 96.94 73 ASP A CA 1
ATOM 566 C C . ASP A 1 73 ? 18.761 -1.773 -5.557 1.00 96.94 73 ASP A C 1
ATOM 568 O O . ASP A 1 73 ? 18.842 -2.710 -4.759 1.00 96.94 73 ASP A O 1
ATOM 572 N N . LEU A 1 74 ? 17.884 -1.800 -6.568 1.00 97.00 74 LEU A N 1
ATOM 573 C CA . LEU A 1 74 ? 17.090 -2.994 -6.854 1.00 97.00 74 LEU A CA 1
ATOM 574 C C . LEU A 1 74 ? 18.020 -4.172 -7.182 1.00 97.00 74 LEU A C 1
ATOM 576 O O . LEU A 1 74 ? 19.081 -4.007 -7.786 1.00 97.00 74 LEU A O 1
ATOM 580 N N . SER A 1 75 ? 17.619 -5.374 -6.766 1.00 93.81 75 SER A N 1
ATOM 581 C CA . SER A 1 75 ? 18.489 -6.558 -6.773 1.00 93.81 75 SER A CA 1
ATOM 582 C C . SER A 1 75 ? 18.091 -7.648 -7.773 1.00 93.81 75 SER A C 1
ATOM 584 O O . SER A 1 75 ? 18.926 -8.494 -8.097 1.00 93.81 75 SER A O 1
ATOM 586 N N . THR A 1 76 ? 16.854 -7.645 -8.281 1.00 97.44 76 THR A N 1
ATOM 587 C CA . THR A 1 76 ? 16.352 -8.675 -9.208 1.00 97.44 76 THR A CA 1
ATOM 588 C C . THR A 1 76 ? 15.568 -8.082 -10.375 1.00 97.44 76 THR A C 1
ATOM 590 O O . THR A 1 76 ? 15.028 -6.974 -10.281 1.00 97.44 76 THR A O 1
ATOM 593 N N . ASP A 1 77 ? 15.505 -8.835 -11.476 1.00 97.50 77 ASP A N 1
ATOM 594 C CA . ASP A 1 77 ? 14.818 -8.428 -12.706 1.00 97.50 77 ASP A CA 1
ATOM 595 C C . ASP A 1 77 ? 13.306 -8.283 -12.453 1.00 97.50 77 ASP A C 1
ATOM 597 O O . ASP A 1 77 ? 12.678 -7.340 -12.931 1.00 97.50 77 ASP A O 1
ATOM 601 N N . GLU A 1 78 ? 12.733 -9.149 -11.610 1.00 98.12 78 GLU A N 1
ATOM 602 C CA . GLU A 1 78 ? 11.336 -9.092 -11.166 1.00 98.12 78 GLU A CA 1
ATOM 603 C C . GLU A 1 78 ? 11.023 -7.792 -10.429 1.00 98.12 78 GLU A C 1
ATOM 605 O O . GLU A 1 78 ? 9.976 -7.188 -10.662 1.00 98.12 78 GLU A O 1
ATOM 610 N N . ASN A 1 79 ? 11.924 -7.353 -9.545 1.00 96.56 79 ASN A N 1
ATOM 611 C CA . ASN A 1 79 ? 11.731 -6.146 -8.752 1.00 96.56 79 ASN A CA 1
ATOM 612 C C . ASN A 1 79 ? 11.790 -4.902 -9.653 1.00 96.56 79 ASN A C 1
ATOM 614 O O . ASN A 1 79 ? 10.887 -4.068 -9.618 1.00 96.56 79 ASN A O 1
ATOM 618 N N . ALA A 1 80 ? 12.793 -4.819 -10.535 1.00 97.81 80 ALA A N 1
ATOM 619 C CA . ALA A 1 80 ? 12.887 -3.744 -11.525 1.00 97.81 80 ALA A CA 1
ATOM 620 C C . ALA A 1 80 ? 11.652 -3.696 -12.440 1.00 97.81 80 ALA A C 1
ATOM 622 O O . ALA A 1 80 ? 11.043 -2.637 -12.607 1.00 97.81 80 ALA A O 1
ATOM 623 N N . ALA A 1 81 ? 11.221 -4.845 -12.963 1.00 98.12 81 ALA A N 1
ATOM 624 C CA . ALA A 1 81 ? 10.026 -4.948 -13.791 1.00 98.12 81 ALA A CA 1
ATOM 625 C C . ALA A 1 81 ? 8.749 -4.529 -13.037 1.00 98.12 81 ALA A C 1
ATOM 627 O O . ALA A 1 81 ? 7.910 -3.812 -13.589 1.00 98.12 81 ALA A O 1
ATOM 628 N N . ALA A 1 82 ? 8.596 -4.929 -11.771 1.00 98.00 82 ALA A N 1
ATOM 629 C CA . ALA A 1 82 ? 7.450 -4.556 -10.944 1.00 98.00 82 ALA A CA 1
ATOM 630 C C . ALA A 1 82 ? 7.377 -3.039 -10.714 1.00 98.00 82 ALA A C 1
ATOM 632 O O . ALA A 1 82 ? 6.302 -2.451 -10.874 1.00 98.00 82 ALA A O 1
ATOM 633 N N . TRP A 1 83 ? 8.515 -2.397 -10.422 1.00 98.12 83 TRP A N 1
ATOM 634 C CA . TRP A 1 83 ? 8.616 -0.942 -10.298 1.00 98.12 83 TRP A CA 1
ATOM 635 C C . TRP A 1 83 ? 8.264 -0.216 -11.599 1.00 98.12 83 TRP A C 1
ATOM 637 O O . TRP A 1 83 ? 7.505 0.750 -11.553 1.00 98.12 83 TRP A O 1
ATOM 647 N N . LEU A 1 84 ? 8.742 -0.685 -12.756 1.00 97.38 84 LEU A N 1
ATOM 648 C CA . LEU A 1 84 ? 8.386 -0.092 -14.052 1.00 97.38 84 LEU A CA 1
ATOM 649 C C . LEU A 1 84 ? 6.881 -0.171 -14.329 1.00 97.38 84 LEU A C 1
ATOM 651 O O . LEU A 1 84 ? 6.261 0.828 -14.694 1.00 97.38 84 LEU A O 1
ATOM 655 N N . VAL A 1 85 ? 6.270 -1.338 -14.108 1.00 97.00 85 VAL A N 1
ATOM 656 C CA . VAL A 1 85 ? 4.817 -1.514 -14.265 1.00 97.00 85 VAL A CA 1
ATOM 657 C C . VAL A 1 85 ? 4.053 -0.603 -13.305 1.00 97.00 85 VAL A C 1
ATOM 659 O O . VAL A 1 85 ? 3.073 0.024 -13.706 1.00 97.00 85 VAL A O 1
ATOM 662 N N . TYR A 1 86 ? 4.519 -0.464 -12.061 1.00 96.75 86 TYR A N 1
ATOM 663 C CA . TYR A 1 86 ? 3.924 0.460 -11.101 1.00 96.75 86 TYR A CA 1
ATOM 664 C C . TYR A 1 86 ? 4.021 1.918 -11.569 1.00 96.75 86 TYR A C 1
ATOM 666 O O . TYR A 1 86 ? 3.035 2.656 -11.500 1.00 96.75 86 TYR A O 1
ATOM 674 N N . VAL A 1 87 ? 5.179 2.344 -12.077 1.00 96.00 87 VAL A N 1
ATOM 675 C CA . VAL A 1 87 ? 5.397 3.696 -12.616 1.00 96.00 87 VAL A CA 1
ATOM 676 C C . VAL A 1 87 ? 4.437 3.989 -13.770 1.00 96.00 87 VAL A C 1
ATOM 678 O O . VAL A 1 87 ? 3.796 5.040 -13.778 1.00 96.00 87 VAL A O 1
ATOM 681 N N . LEU A 1 88 ? 4.265 3.030 -14.680 1.00 94.94 88 LEU A N 1
ATOM 682 C CA . LEU A 1 88 ? 3.441 3.165 -15.883 1.00 94.94 88 LEU A CA 1
ATOM 683 C C . LEU A 1 88 ? 1.954 2.847 -15.676 1.00 94.94 88 LEU A C 1
ATOM 685 O O . LEU A 1 88 ? 1.183 2.944 -16.625 1.00 94.94 88 LEU A O 1
ATOM 689 N N . ARG A 1 89 ? 1.517 2.486 -14.463 1.00 92.62 89 ARG A N 1
ATOM 690 C CA . ARG A 1 89 ? 0.172 1.938 -14.171 1.00 92.62 89 ARG A CA 1
ATOM 691 C C . ARG A 1 89 ? -1.028 2.729 -14.713 1.00 92.62 89 ARG A C 1
ATOM 693 O O . ARG A 1 89 ? -2.120 2.182 -14.762 1.00 92.62 89 ARG A O 1
ATOM 700 N N . ARG A 1 90 ? -0.861 4.016 -15.035 1.00 90.06 90 ARG A N 1
ATOM 701 C CA . ARG A 1 90 ? -1.926 4.869 -15.591 1.00 90.06 90 ARG A CA 1
ATOM 702 C C . ARG A 1 90 ? -2.049 4.772 -17.108 1.00 90.06 90 ARG A C 1
ATOM 704 O O . ARG A 1 90 ? -3.153 4.897 -17.614 1.00 90.06 90 ARG A O 1
ATOM 711 N N . ASP A 1 91 ? -0.933 4.556 -17.791 1.00 90.56 91 ASP A N 1
ATOM 712 C CA . ASP A 1 91 ? -0.819 4.650 -19.248 1.00 90.56 91 ASP A CA 1
ATOM 713 C C . ASP A 1 91 ? -0.606 3.271 -19.889 1.00 90.56 91 ASP A C 1
ATOM 715 O O . ASP A 1 91 ? -0.817 3.094 -21.084 1.00 90.56 91 ASP A O 1
ATOM 719 N N . LEU A 1 92 ? -0.214 2.271 -19.090 1.00 88.62 92 LEU A N 1
ATOM 720 C CA . LEU A 1 92 ? 0.187 0.945 -19.558 1.00 88.62 92 LEU A CA 1
ATOM 721 C C . LEU A 1 92 ? -0.883 0.236 -20.397 1.00 88.62 92 LEU A C 1
ATOM 723 O O . LEU A 1 92 ? -0.530 -0.472 -21.331 1.00 88.62 92 LEU A O 1
ATOM 727 N N . ASP A 1 93 ? -2.169 0.425 -20.098 1.00 86.94 93 ASP A N 1
ATOM 728 C CA . ASP A 1 93 ? -3.256 -0.200 -20.866 1.00 86.94 93 ASP A CA 1
ATOM 729 C C . ASP A 1 93 ? -3.498 0.481 -22.228 1.00 86.94 93 ASP A C 1
ATOM 731 O O . ASP A 1 93 ? -4.095 -0.123 -23.119 1.00 86.94 93 ASP A O 1
ATOM 735 N N . GLU A 1 94 ? -3.006 1.712 -22.422 1.00 87.69 94 GLU A N 1
ATOM 736 C CA . GLU A 1 94 ? -3.036 2.428 -23.707 1.00 87.69 94 GLU A CA 1
ATOM 737 C C . GLU A 1 94 ? -1.748 2.221 -24.531 1.00 87.69 94 GLU A C 1
ATOM 739 O O . GLU A 1 94 ? -1.672 2.625 -25.697 1.00 87.69 94 GLU A O 1
ATOM 744 N N . ILE A 1 95 ? -0.725 1.595 -23.944 1.00 87.19 95 ILE A N 1
ATOM 745 C CA . ILE A 1 95 ? 0.549 1.279 -24.594 1.00 87.19 95 ILE A CA 1
ATOM 746 C C . ILE A 1 95 ? 0.470 -0.156 -25.128 1.00 87.19 95 ILE A C 1
ATOM 748 O O . ILE A 1 95 ? 0.366 -1.114 -24.371 1.00 87.19 95 ILE A O 1
ATOM 752 N N . GLY A 1 96 ? 0.530 -0.334 -26.449 1.00 81.38 96 GLY A N 1
ATOM 753 C CA . GLY A 1 96 ? 0.492 -1.662 -27.068 1.00 81.38 96 GLY A CA 1
ATOM 754 C C . GLY A 1 96 ? 1.226 -1.694 -28.410 1.00 81.38 96 GLY A C 1
ATOM 755 O O . GLY A 1 96 ? 1.068 -0.749 -29.187 1.00 81.38 96 GLY A O 1
ATOM 756 N N . PRO A 1 97 ? 2.015 -2.746 -28.719 1.00 88.12 97 PRO A N 1
ATOM 757 C CA . PRO A 1 97 ? 2.217 -3.992 -27.961 1.00 88.12 97 PRO A CA 1
ATOM 758 C C . PRO A 1 97 ? 3.065 -3.833 -26.684 1.00 88.12 97 PRO A C 1
ATOM 760 O O . PRO A 1 97 ? 3.968 -3.002 -26.628 1.00 88.12 97 PRO A O 1
ATOM 763 N N . LEU A 1 98 ? 2.771 -4.657 -25.669 1.00 91.00 98 LEU A N 1
ATOM 764 C CA . LEU A 1 98 ? 3.483 -4.672 -24.386 1.00 91.00 98 LEU A CA 1
ATOM 765 C C . LEU A 1 98 ? 4.682 -5.638 -24.420 1.00 91.00 98 LEU A C 1
ATOM 767 O O . LEU A 1 98 ? 4.524 -6.760 -24.904 1.00 91.00 98 LEU A O 1
ATOM 771 N N . PRO A 1 99 ? 5.850 -5.244 -23.887 1.00 93.38 99 PRO A N 1
ATOM 772 C CA . PRO A 1 99 ? 7.030 -6.105 -23.820 1.00 93.38 99 PRO A CA 1
ATOM 773 C C . PRO A 1 99 ? 6.955 -7.142 -22.687 1.00 93.38 99 PRO A C 1
ATOM 775 O O . PRO A 1 99 ? 6.206 -6.981 -21.723 1.00 93.38 99 PRO A O 1
ATOM 778 N N . ASP A 1 100 ? 7.785 -8.186 -22.762 1.00 94.75 100 ASP A N 1
ATOM 779 C CA . ASP A 1 100 ? 7.756 -9.330 -21.831 1.00 94.75 100 ASP A CA 1
ATOM 780 C C . ASP A 1 100 ? 7.970 -8.939 -20.361 1.00 94.75 100 ASP A C 1
ATOM 782 O O . ASP A 1 100 ? 7.341 -9.507 -19.460 1.00 94.75 100 ASP A O 1
ATOM 786 N N . TRP A 1 101 ? 8.800 -7.922 -20.103 1.00 95.94 101 TRP A N 1
ATOM 787 C CA . TRP A 1 101 ? 9.039 -7.433 -18.745 1.00 95.94 101 TRP A CA 1
ATOM 788 C C . TRP A 1 101 ? 7.771 -6.853 -18.100 1.00 95.94 101 TRP A C 1
ATOM 790 O O . TRP A 1 101 ? 7.662 -6.854 -16.877 1.00 95.94 101 TRP A O 1
ATOM 800 N N . VAL A 1 102 ? 6.763 -6.433 -18.876 1.00 96.00 102 VAL A N 1
ATOM 801 C CA . VAL A 1 102 ? 5.471 -6.002 -18.318 1.00 96.00 102 VAL A CA 1
ATOM 802 C C . VAL A 1 102 ? 4.737 -7.176 -17.679 1.00 96.00 102 VAL A C 1
ATOM 804 O O . VAL A 1 102 ? 4.202 -7.044 -16.578 1.00 96.00 102 VAL A O 1
ATOM 807 N N . SER A 1 103 ? 4.734 -8.340 -18.328 1.00 95.69 103 SER A N 1
ATOM 808 C CA . SER A 1 103 ? 4.122 -9.550 -17.769 1.00 95.69 103 SER A CA 1
ATOM 809 C C . SER A 1 103 ? 4.859 -10.005 -16.507 1.00 95.69 103 SER A C 1
ATOM 811 O O . SER A 1 103 ? 4.216 -10.308 -15.499 1.00 95.69 103 SER A O 1
ATOM 813 N N . LEU A 1 104 ? 6.198 -9.963 -16.525 1.00 97.69 104 LEU A N 1
ATOM 814 C CA . LEU A 1 104 ? 7.034 -10.246 -15.355 1.00 97.69 104 LEU A CA 1
ATOM 815 C C . LEU A 1 104 ? 6.713 -9.300 -14.188 1.00 97.69 104 LEU A C 1
ATOM 817 O O . LEU A 1 104 ? 6.498 -9.746 -13.061 1.00 97.69 104 LEU A O 1
ATOM 821 N N . GLY A 1 105 ? 6.622 -7.997 -14.461 1.00 97.25 105 GLY A N 1
ATOM 822 C CA . GLY A 1 105 ? 6.319 -6.985 -13.454 1.00 97.25 105 GLY A CA 1
ATOM 823 C C . GLY A 1 105 ? 4.903 -7.105 -12.893 1.00 97.25 105 GLY A C 1
ATOM 824 O O . GLY A 1 105 ? 4.709 -6.940 -11.690 1.00 97.25 105 GLY A O 1
ATOM 825 N N . ARG A 1 106 ? 3.910 -7.443 -13.728 1.00 95.69 106 ARG A N 1
ATOM 826 C CA . ARG A 1 106 ? 2.523 -7.698 -13.295 1.00 95.69 106 ARG A CA 1
ATOM 827 C C . ARG A 1 106 ? 2.437 -8.885 -12.334 1.00 95.69 106 ARG A C 1
ATOM 829 O O . ARG A 1 106 ? 1.757 -8.786 -11.317 1.00 95.69 106 ARG A O 1
ATOM 836 N N . ALA A 1 107 ? 3.163 -9.967 -12.614 1.00 97.19 107 ALA A N 1
ATOM 837 C CA . ALA A 1 107 ? 3.211 -11.140 -11.740 1.00 97.19 107 ALA A CA 1
ATOM 838 C C . ALA A 1 107 ? 3.874 -10.855 -10.378 1.00 97.19 107 ALA A C 1
ATOM 840 O O . ALA A 1 107 ? 3.591 -11.546 -9.403 1.00 97.19 107 ALA A O 1
ATOM 841 N N . ASN A 1 108 ? 4.719 -9.821 -10.298 1.00 97.62 108 ASN A N 1
ATOM 842 C CA . ASN A 1 108 ? 5.525 -9.495 -9.121 1.00 97.62 108 ASN A CA 1
ATOM 843 C C . ASN A 1 108 ? 5.176 -8.133 -8.490 1.00 97.62 108 ASN A C 1
ATOM 845 O O . ASN A 1 108 ? 5.992 -7.557 -7.774 1.00 97.62 108 ASN A O 1
ATOM 849 N N . GLN A 1 109 ? 3.965 -7.603 -8.712 1.00 95.69 109 GLN A N 1
ATOM 850 C CA . GLN A 1 109 ? 3.564 -6.273 -8.216 1.00 95.69 109 GLN A CA 1
ATOM 851 C C . GLN A 1 109 ? 3.721 -6.092 -6.698 1.00 95.69 109 GLN A C 1
ATOM 853 O O . GLN A 1 109 ? 4.010 -4.988 -6.245 1.00 95.69 109 GLN A O 1
ATOM 858 N N . MET A 1 110 ? 3.601 -7.169 -5.917 1.00 95.88 110 MET A N 1
ATOM 859 C CA . MET A 1 110 ? 3.785 -7.151 -4.460 1.00 95.88 110 MET A CA 1
ATOM 860 C C . MET A 1 110 ? 5.231 -6.864 -4.015 1.00 95.88 110 MET A C 1
ATOM 862 O O . MET A 1 110 ? 5.453 -6.612 -2.836 1.00 95.88 110 MET A O 1
ATOM 866 N N . LEU A 1 111 ? 6.217 -6.873 -4.921 1.00 95.94 111 LEU A N 1
ATOM 867 C CA . LEU A 1 111 ? 7.584 -6.432 -4.610 1.00 95.94 111 LEU A CA 1
ATOM 868 C C . LEU A 1 111 ? 7.687 -4.907 -4.458 1.00 95.94 111 LEU A C 1
ATOM 870 O O . LEU A 1 111 ? 8.630 -4.414 -3.839 1.00 95.94 111 LEU A O 1
ATOM 874 N N . VAL A 1 112 ? 6.720 -4.150 -4.988 1.00 96.69 112 VAL A N 1
ATOM 875 C CA . VAL A 1 112 ? 6.657 -2.698 -4.806 1.00 96.69 112 VAL A CA 1
ATOM 876 C C . VAL A 1 112 ? 6.038 -2.407 -3.434 1.00 96.69 112 VAL A C 1
ATOM 878 O O . VAL A 1 112 ? 4.863 -2.728 -3.231 1.00 96.69 112 VAL A O 1
ATOM 881 N N . PRO A 1 113 ? 6.754 -1.745 -2.501 1.00 94.12 113 PRO A N 1
ATOM 882 C CA . PRO A 1 113 ? 6.279 -1.559 -1.127 1.00 94.12 113 PRO A CA 1
ATOM 883 C C . PRO A 1 113 ? 4.907 -0.889 -1.043 1.00 94.12 113 PRO A C 1
ATOM 885 O O . PRO A 1 113 ? 4.061 -1.301 -0.262 1.00 94.12 113 PRO A O 1
ATOM 888 N N . MET A 1 114 ? 4.657 0.095 -1.910 1.00 92.94 114 MET A N 1
ATOM 889 C CA . MET A 1 114 ? 3.390 0.831 -1.956 1.00 92.94 114 MET A CA 1
ATOM 890 C C . MET A 1 114 ? 2.209 -0.063 -2.359 1.00 92.94 114 MET A C 1
ATOM 892 O O . MET A 1 114 ? 1.088 0.158 -1.909 1.00 92.94 114 MET A O 1
ATOM 896 N N . VAL A 1 115 ? 2.446 -1.063 -3.214 1.00 94.31 115 VAL A N 1
ATOM 897 C CA . VAL A 1 115 ? 1.420 -2.034 -3.616 1.00 94.31 115 VAL A CA 1
ATOM 898 C C . VAL A 1 115 ? 1.195 -3.042 -2.497 1.00 94.31 115 VAL A C 1
ATOM 900 O O . VAL A 1 115 ? 0.048 -3.288 -2.131 1.00 94.31 115 VAL A O 1
ATOM 903 N N . ALA A 1 116 ? 2.275 -3.568 -1.914 1.00 93.50 116 ALA A N 1
ATOM 904 C CA . ALA A 1 116 ? 2.193 -4.493 -0.789 1.00 93.50 116 ALA A CA 1
ATOM 905 C C . ALA A 1 116 ? 1.450 -3.881 0.406 1.00 93.50 116 ALA A C 1
ATOM 907 O O . ALA A 1 116 ? 0.563 -4.514 0.973 1.00 93.50 116 ALA A O 1
ATOM 908 N N . GLU A 1 117 ? 1.765 -2.631 0.750 1.00 93.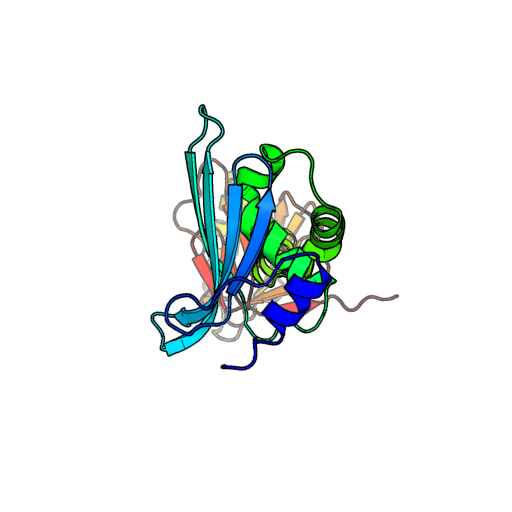31 117 GLU A N 1
ATOM 909 C CA . GLU A 1 117 ? 1.101 -1.886 1.818 1.00 93.31 117 GLU A CA 1
ATOM 910 C C . GLU A 1 117 ? -0.374 -1.633 1.491 1.00 93.31 117 GLU A C 1
ATOM 912 O O . GLU A 1 117 ? -1.234 -1.817 2.348 1.00 93.31 117 GLU A O 1
ATOM 917 N N . GLN A 1 118 ? -0.697 -1.268 0.245 1.00 92.38 118 GLN A N 1
ATOM 918 C CA . GLN A 1 118 ? -2.083 -1.065 -0.171 1.00 92.38 118 GLN A CA 1
ATOM 919 C C . GLN A 1 118 ? -2.908 -2.355 -0.081 1.00 92.38 118 GLN A C 1
ATOM 921 O O . GLN A 1 118 ? -4.049 -2.312 0.379 1.00 92.38 118 GLN A O 1
ATOM 926 N N . GLU A 1 119 ? -2.356 -3.490 -0.507 1.00 93.19 119 GLU A N 1
ATOM 927 C CA . GLU A 1 119 ? -3.010 -4.795 -0.385 1.00 93.19 119 GLU A CA 1
ATOM 928 C C . GLU A 1 119 ? -3.147 -5.226 1.077 1.00 93.19 119 GLU A C 1
ATOM 930 O O . GLU A 1 119 ? -4.224 -5.649 1.495 1.00 93.19 119 GLU A O 1
ATOM 935 N N . ALA A 1 120 ? -2.112 -5.041 1.896 1.00 92.12 120 ALA A N 1
ATOM 936 C CA . ALA A 1 120 ? -2.203 -5.290 3.330 1.00 92.12 120 ALA A CA 1
ATOM 937 C C . ALA A 1 120 ? -3.282 -4.407 3.986 1.00 92.12 120 ALA A C 1
ATOM 939 O O . ALA A 1 120 ? -4.098 -4.905 4.759 1.00 92.12 120 ALA A O 1
ATOM 940 N N . TYR A 1 121 ? -3.372 -3.126 3.613 1.00 92.81 121 TYR A N 1
ATOM 941 C CA . TYR A 1 121 ? -4.398 -2.208 4.114 1.00 92.81 121 TYR A CA 1
ATOM 942 C C . TYR A 1 121 ? -5.807 -2.603 3.667 1.00 92.81 121 TYR A C 1
ATOM 944 O O . TYR A 1 121 ? -6.764 -2.487 4.437 1.00 92.81 121 TYR A O 1
ATOM 952 N N . ARG A 1 122 ? -5.970 -3.076 2.426 1.00 91.56 122 ARG A N 1
ATOM 953 C CA . ARG A 1 122 ? -7.253 -3.597 1.924 1.00 91.56 122 ARG A CA 1
ATOM 954 C C . ARG A 1 122 ? -7.708 -4.829 2.701 1.00 91.56 122 ARG A C 1
ATOM 956 O O . ARG A 1 122 ? -8.895 -4.939 2.983 1.00 91.56 122 ARG A O 1
ATOM 963 N N . ASN A 1 123 ? -6.766 -5.691 3.077 1.00 91.44 123 ASN A N 1
ATOM 964 C CA . ASN A 1 123 ? -7.009 -6.923 3.828 1.00 91.44 123 ASN A CA 1
ATOM 965 C C . ASN A 1 123 ? -6.984 -6.738 5.353 1.00 91.44 123 ASN A C 1
ATOM 967 O O . ASN A 1 123 ? -7.044 -7.719 6.094 1.00 91.44 123 ASN A O 1
ATOM 971 N N . ARG A 1 124 ? -6.887 -5.496 5.842 1.00 94.25 124 ARG A N 1
ATOM 972 C CA . ARG A 1 124 ? -6.870 -5.222 7.279 1.00 94.25 124 ARG A CA 1
ATOM 973 C C . ARG A 1 124 ? -8.172 -5.685 7.953 1.00 94.25 124 ARG A C 1
ATOM 975 O O . ARG A 1 124 ? -9.228 -5.652 7.313 1.00 94.25 124 ARG A O 1
ATOM 982 N N . PRO A 1 125 ? -8.147 -6.014 9.255 1.00 96.44 125 PRO A N 1
ATOM 983 C CA . PRO A 1 125 ? -9.363 -6.262 10.020 1.00 96.44 125 PRO A CA 1
ATOM 984 C C . PRO A 1 125 ? -10.277 -5.034 9.971 1.00 96.44 125 PRO A C 1
ATOM 986 O O . PRO A 1 125 ? -9.922 -3.965 10.469 1.00 96.44 125 PRO A O 1
ATOM 989 N N . ALA A 1 126 ? -11.439 -5.171 9.335 1.00 97.12 126 ALA A N 1
ATOM 990 C CA . ALA A 1 126 ? -12.434 -4.113 9.237 1.00 97.12 126 ALA A CA 1
ATOM 991 C C . ALA A 1 126 ? -13.856 -4.683 9.205 1.00 97.12 126 ALA A C 1
ATOM 993 O O . ALA A 1 126 ? -14.088 -5.786 8.710 1.00 97.12 126 ALA A O 1
ATOM 994 N N . CYS A 1 127 ? -14.811 -3.916 9.723 1.00 97.50 127 CYS A N 1
ATOM 995 C CA . CYS A 1 127 ? -16.238 -4.188 9.605 1.00 97.50 127 CYS A CA 1
ATOM 996 C C . CYS A 1 127 ? -17.031 -2.875 9.540 1.00 97.50 127 CYS A C 1
ATOM 998 O O . CYS A 1 127 ? -16.599 -1.831 10.041 1.00 97.50 127 CYS A O 1
ATOM 1000 N N . ASN A 1 128 ? -18.210 -2.925 8.932 1.00 97.25 128 ASN A N 1
ATOM 1001 C CA . ASN A 1 128 ? -19.153 -1.821 8.863 1.00 97.25 128 ASN A CA 1
ATOM 1002 C C . ASN A 1 128 ? -20.341 -2.083 9.781 1.00 97.25 128 ASN A C 1
ATOM 1004 O O . ASN A 1 128 ? -20.957 -3.141 9.743 1.00 97.25 128 ASN A O 1
ATOM 1008 N N . ILE A 1 129 ? -20.684 -1.086 10.587 1.00 97.00 129 ILE A N 1
ATOM 1009 C CA . ILE A 1 129 ? -21.795 -1.136 11.530 1.00 97.00 129 ILE A CA 1
ATOM 1010 C C . ILE A 1 129 ? -22.843 -0.140 11.047 1.00 97.00 129 ILE A C 1
ATOM 1012 O O . ILE A 1 129 ? -22.571 1.066 11.001 1.00 97.00 129 ILE A O 1
ATOM 1016 N N . GLU A 1 130 ? -24.042 -0.615 10.714 1.00 96.50 130 GLU A N 1
ATOM 1017 C CA . GLU A 1 130 ? -25.138 0.262 10.297 1.00 96.50 130 GLU A CA 1
ATOM 1018 C C . GLU A 1 130 ? -25.509 1.276 11.387 1.00 96.50 130 GLU A C 1
ATOM 1020 O O . GLU A 1 130 ? -25.253 1.083 12.578 1.00 96.50 130 GLU A O 1
ATOM 1025 N N . ALA A 1 131 ? -26.141 2.382 10.993 1.00 94.94 131 ALA A N 1
ATOM 1026 C CA . ALA A 1 131 ? -26.364 3.515 11.885 1.00 94.94 131 ALA A CA 1
ATOM 1027 C C . ALA A 1 131 ? -27.163 3.166 13.151 1.00 94.94 131 ALA A C 1
ATOM 1029 O O . ALA A 1 131 ? -26.835 3.669 14.229 1.00 94.94 131 ALA A O 1
ATOM 1030 N N . ASP A 1 132 ? -28.183 2.314 13.049 1.00 95.69 132 ASP A N 1
ATOM 1031 C CA . ASP A 1 132 ? -29.013 1.925 14.194 1.00 95.69 132 ASP A CA 1
ATOM 1032 C C . ASP A 1 132 ? -28.232 1.062 15.187 1.00 95.69 132 ASP A C 1
ATOM 1034 O O . ASP A 1 132 ? -28.217 1.345 16.390 1.00 95.69 132 ASP A O 1
ATOM 1038 N N . PHE A 1 133 ? -27.470 0.096 14.682 1.00 96.19 133 PHE A N 1
ATOM 1039 C CA . PHE A 1 133 ? -26.597 -0.748 15.491 1.00 96.19 133 PHE A CA 1
ATOM 1040 C C . PHE A 1 133 ? -25.425 0.028 16.093 1.00 96.19 133 PHE A C 1
ATOM 1042 O O . PHE A 1 133 ? -25.106 -0.144 17.269 1.00 96.19 133 PHE A O 1
ATOM 1049 N N . ALA A 1 134 ? -24.850 0.978 15.358 1.00 94.88 134 ALA A N 1
ATOM 1050 C CA . ALA A 1 134 ? -23.812 1.863 15.870 1.00 94.88 134 ALA A CA 1
ATOM 1051 C C . ALA A 1 134 ? -24.335 2.765 17.003 1.00 94.88 134 ALA A C 1
ATOM 1053 O O . ALA A 1 134 ? -23.604 3.051 17.956 1.00 94.88 134 ALA A O 1
ATOM 1054 N N . ARG A 1 135 ? -25.602 3.209 16.945 1.00 94.19 135 ARG A N 1
ATOM 1055 C CA . ARG A 1 135 ? -26.240 3.976 18.034 1.00 94.19 135 ARG A CA 1
ATOM 1056 C C . ARG A 1 135 ? -26.434 3.115 19.279 1.00 94.19 135 ARG A C 1
ATOM 1058 O O . ARG A 1 135 ? -26.145 3.593 20.377 1.00 94.19 135 ARG A O 1
ATOM 1065 N N . ILE A 1 136 ? -26.868 1.865 19.108 1.00 94.38 136 ILE A N 1
ATOM 1066 C CA . ILE A 1 136 ? -27.003 0.891 20.202 1.00 94.38 136 ILE A CA 1
ATOM 1067 C C . ILE A 1 136 ? -25.639 0.633 20.846 1.00 94.38 136 ILE A C 1
ATOM 1069 O O . ILE A 1 136 ? -25.496 0.795 22.061 1.00 94.38 136 ILE A O 1
ATOM 1073 N N . LEU A 1 137 ? -24.627 0.312 20.034 1.00 93.94 137 LEU A N 1
ATOM 1074 C CA . LEU A 1 137 ? -23.266 0.060 20.499 1.00 93.94 137 LEU A CA 1
ATOM 1075 C C . LEU A 1 137 ? -22.726 1.264 21.269 1.00 93.94 137 LEU A C 1
ATOM 1077 O O . LEU A 1 137 ? -22.271 1.115 22.399 1.00 93.94 137 LEU A O 1
ATOM 1081 N N . ARG A 1 138 ? -22.869 2.478 20.723 1.00 93.19 138 ARG A N 1
ATOM 1082 C CA . ARG A 1 138 ? -22.486 3.715 21.412 1.00 93.19 138 ARG A CA 1
ATOM 1083 C C . ARG A 1 138 ? -23.151 3.846 22.779 1.00 93.19 138 ARG A C 1
ATOM 1085 O O . ARG A 1 138 ? -22.456 4.143 23.749 1.00 93.19 138 ARG A O 1
ATOM 1092 N N . ALA A 1 139 ? -24.476 3.722 22.846 1.00 92.44 139 ALA A N 1
ATOM 1093 C CA . ALA A 1 139 ? -25.227 3.944 24.080 1.00 92.44 139 ALA A CA 1
ATOM 1094 C C . ALA A 1 139 ? -24.796 2.955 25.172 1.00 92.44 139 ALA A C 1
ATOM 1096 O O . ALA A 1 139 ? -24.505 3.366 26.294 1.00 92.44 139 ALA A O 1
ATOM 1097 N N . ARG A 1 140 ? -24.679 1.671 24.812 1.00 92.69 140 ARG A N 1
ATOM 1098 C CA . ARG A 1 140 ? -24.268 0.601 25.727 1.00 92.69 140 ARG A CA 1
ATOM 1099 C C . ARG A 1 140 ? -22.812 0.763 26.159 1.00 92.69 140 ARG A C 1
ATOM 1101 O O . ARG A 1 140 ? -22.549 0.807 27.353 1.00 92.69 140 ARG A O 1
ATOM 1108 N N . MET A 1 141 ? -21.888 0.962 25.220 1.00 90.81 141 MET A N 1
ATOM 1109 C CA . MET A 1 141 ? -20.467 1.145 25.535 1.00 90.81 141 MET A CA 1
ATOM 1110 C C . MET A 1 141 ? -20.208 2.398 26.374 1.00 90.81 141 MET A C 1
ATOM 1112 O O . MET A 1 141 ? -19.403 2.353 27.293 1.00 90.81 141 MET A O 1
ATOM 1116 N N . THR A 1 142 ? -20.911 3.506 26.113 1.00 90.25 142 THR A N 1
ATOM 1117 C CA . THR A 1 142 ? -20.768 4.728 26.925 1.00 90.25 142 THR A CA 1
ATOM 1118 C C . THR A 1 142 ? -21.173 4.478 28.379 1.00 90.25 142 THR A C 1
ATOM 1120 O O . THR A 1 142 ? -20.501 4.970 29.278 1.00 90.25 142 THR A O 1
ATOM 1123 N N . ALA A 1 143 ? -22.241 3.706 28.609 1.00 88.94 143 ALA A N 1
ATOM 1124 C CA . ALA A 1 143 ? -22.675 3.346 29.956 1.00 88.94 143 ALA A CA 1
ATOM 1125 C C . ALA A 1 143 ? -21.673 2.411 30.653 1.00 88.94 143 ALA A C 1
ATOM 1127 O O . ALA A 1 143 ? -21.344 2.642 31.810 1.00 88.94 143 ALA A O 1
ATOM 1128 N N . LEU A 1 144 ? -21.149 1.407 29.939 1.00 88.19 144 LEU A N 1
ATOM 1129 C CA . LEU A 1 144 ? -20.174 0.461 30.494 1.00 88.19 144 LEU A CA 1
ATOM 1130 C C . LEU A 1 144 ? -18.837 1.113 30.835 1.00 88.19 144 LEU A C 1
ATOM 1132 O O . LEU A 1 144 ? -18.191 0.709 31.793 1.00 88.19 144 LEU A O 1
ATOM 1136 N N . ILE A 1 145 ? -18.420 2.109 30.052 1.00 87.88 145 ILE A N 1
ATOM 1137 C CA . ILE A 1 145 ? -17.102 2.731 30.189 1.00 87.88 145 ILE A CA 1
ATOM 1138 C C . ILE A 1 145 ? -17.062 3.830 31.258 1.00 87.88 145 ILE A C 1
ATOM 1140 O O . ILE A 1 145 ? -15.995 4.098 31.806 1.00 87.88 145 ILE A O 1
ATOM 1144 N N . ALA A 1 146 ? -18.199 4.459 31.572 1.00 82.25 146 ALA A N 1
ATOM 1145 C CA . ALA A 1 146 ? -18.258 5.628 32.455 1.00 82.25 146 ALA A CA 1
ATOM 1146 C C . ALA A 1 146 ? -17.641 5.397 33.848 1.00 82.25 146 ALA A C 1
ATOM 1148 O O . ALA A 1 146 ? -17.042 6.317 34.396 1.00 82.25 146 ALA A O 1
ATOM 1149 N N . GLU A 1 147 ? -17.743 4.175 34.374 1.00 78.25 147 GLU A N 1
ATOM 1150 C CA . GLU A 1 147 ? -17.302 3.804 35.727 1.00 78.25 147 GLU A CA 1
ATOM 1151 C C . GLU A 1 147 ? -16.027 2.934 35.727 1.00 78.25 147 GLU A C 1
ATOM 1153 O O . GLU A 1 147 ? -15.684 2.314 36.734 1.00 78.25 147 GLU A O 1
ATOM 1158 N N . LEU A 1 148 ? -15.319 2.835 34.593 1.00 82.00 148 LEU A N 1
ATOM 1159 C CA . LEU A 1 148 ? -14.134 1.980 34.487 1.00 82.00 148 LEU A CA 1
ATOM 1160 C C . LEU A 1 148 ? -12.878 2.624 35.071 1.00 82.00 148 LEU A C 1
ATOM 1162 O O . LEU A 1 148 ? -12.589 3.804 34.859 1.00 82.00 148 LEU A O 1
ATOM 1166 N N . ALA A 1 149 ? -12.070 1.783 35.718 1.00 78.56 149 ALA A N 1
ATOM 1167 C CA . ALA A 1 149 ? -10.687 2.097 36.042 1.00 78.56 149 ALA A CA 1
ATOM 1168 C C . ALA A 1 149 ? -9.872 2.369 34.763 1.00 78.56 149 ALA A C 1
ATOM 1170 O O . ALA A 1 149 ? -10.202 1.901 33.670 1.00 78.56 149 ALA A O 1
ATOM 1171 N N . SER A 1 150 ? -8.799 3.152 34.889 1.00 74.69 150 SER A N 1
ATOM 1172 C CA . SER A 1 150 ? -8.013 3.614 33.738 1.00 74.69 150 SER A CA 1
ATOM 1173 C C . SER A 1 150 ? -7.206 2.537 33.017 1.00 74.69 150 SER A C 1
ATOM 1175 O O . SER A 1 150 ? -6.771 2.754 31.889 1.00 74.69 150 SER A O 1
ATOM 1177 N N . ASP A 1 151 ? -7.004 1.400 33.669 1.00 80.56 151 ASP A N 1
ATOM 1178 C CA . ASP A 1 151 ? -6.261 0.232 33.200 1.00 80.56 151 ASP A CA 1
ATOM 1179 C C . ASP A 1 151 ? -7.166 -0.889 32.660 1.00 80.56 151 ASP A C 1
ATOM 1181 O O . ASP A 1 151 ? -6.669 -1.924 32.223 1.00 80.56 151 ASP A O 1
ATOM 1185 N N . ALA A 1 152 ? -8.491 -0.705 32.671 1.00 87.81 152 ALA A N 1
ATOM 1186 C CA . ALA A 1 152 ? -9.409 -1.683 32.103 1.00 87.81 152 ALA A CA 1
ATOM 1187 C C . ALA A 1 152 ? -9.250 -1.743 30.576 1.00 87.81 152 ALA A C 1
ATOM 1189 O O . ALA A 1 152 ? -9.368 -0.719 29.899 1.00 87.81 152 ALA A O 1
ATOM 1190 N N . SER A 1 153 ? -9.052 -2.944 30.029 1.00 92.12 153 SER A N 1
ATOM 1191 C CA . SER A 1 153 ? -8.934 -3.156 28.588 1.00 92.12 153 SER A CA 1
ATOM 1192 C C . SER A 1 153 ? -10.290 -3.415 27.924 1.00 92.12 153 SER A C 1
ATOM 1194 O O . SER A 1 153 ? -11.206 -3.996 28.511 1.00 92.12 153 SER A O 1
ATOM 1196 N N . LEU A 1 154 ? -10.419 -2.970 26.675 1.00 93.88 154 LEU A N 1
ATOM 1197 C CA . LEU A 1 154 ? -11.557 -3.244 25.801 1.00 93.88 154 LEU A CA 1
ATOM 1198 C C . LEU A 1 154 ? -11.105 -4.209 24.706 1.00 93.88 154 LEU A C 1
ATOM 1200 O O . LEU A 1 154 ? -10.210 -3.882 23.932 1.00 93.88 154 LEU A O 1
ATOM 1204 N N . ARG A 1 155 ? -11.749 -5.373 24.626 1.00 95.38 155 ARG A N 1
ATOM 1205 C CA . ARG A 1 155 ? -11.534 -6.368 23.571 1.00 95.38 155 ARG A CA 1
ATOM 1206 C C . ARG A 1 155 ? -12.636 -6.262 22.521 1.00 95.38 155 ARG A C 1
ATOM 1208 O O . ARG A 1 155 ? -13.806 -6.175 22.885 1.00 95.38 155 ARG A O 1
ATOM 1215 N N . ILE A 1 156 ? -12.281 -6.268 21.240 1.00 96.50 156 ILE A N 1
ATOM 1216 C CA . ILE A 1 156 ? -13.230 -6.209 20.124 1.00 96.50 156 ILE A CA 1
ATOM 1217 C C . ILE A 1 156 ? -12.967 -7.359 19.158 1.00 96.50 156 ILE A C 1
ATOM 1219 O O . ILE A 1 156 ? -11.845 -7.541 18.695 1.00 96.50 156 ILE A O 1
ATOM 1223 N N . GLU A 1 157 ? -14.022 -8.095 18.839 1.00 97.06 157 GLU A N 1
ATOM 1224 C CA . GLU A 1 157 ? -14.015 -9.282 17.987 1.00 97.06 157 GLU A CA 1
ATOM 1225 C C . GLU A 1 157 ? -15.093 -9.163 16.917 1.00 97.06 157 GLU A C 1
ATOM 1227 O O . GLU A 1 157 ? -16.152 -8.581 17.170 1.00 97.06 157 GLU A O 1
ATOM 1232 N N . PHE A 1 158 ? -14.864 -9.763 15.752 1.00 97.62 158 PHE A N 1
ATOM 1233 C CA . PHE A 1 158 ? -15.856 -9.816 14.686 1.00 97.62 158 PHE A CA 1
ATOM 1234 C C . PHE A 1 158 ? -15.834 -11.171 13.980 1.00 97.62 158 PHE A C 1
ATOM 1236 O O . PHE A 1 158 ? -14.827 -11.560 13.390 1.00 97.62 158 PHE A O 1
ATOM 1243 N N . ASP A 1 159 ? -16.968 -11.870 14.006 1.00 96.06 159 ASP A N 1
ATOM 1244 C CA . ASP A 1 159 ? -17.106 -13.225 13.451 1.00 96.06 159 ASP A CA 1
ATOM 1245 C C . ASP A 1 159 ? -17.578 -13.259 11.984 1.00 96.06 159 ASP A C 1
ATOM 1247 O O . ASP A 1 159 ? -17.881 -14.324 11.449 1.00 96.06 159 ASP A O 1
ATOM 1251 N N . GLY A 1 160 ? -17.655 -12.098 11.326 1.00 95.88 160 GLY A N 1
ATOM 1252 C CA . GLY A 1 160 ? -18.198 -11.952 9.971 1.00 95.88 160 GLY A CA 1
ATOM 1253 C C . GLY A 1 160 ? -19.674 -11.549 9.932 1.00 95.88 160 GLY A C 1
ATOM 1254 O O . GLY A 1 160 ? -20.165 -11.154 8.878 1.00 95.88 160 GLY A O 1
ATOM 1255 N N . SER A 1 161 ? -20.378 -11.598 11.067 1.00 96.75 161 SER A N 1
ATOM 1256 C CA . SER A 1 161 ? -21.793 -11.216 11.174 1.00 96.75 161 SER A CA 1
ATOM 1257 C C . SER A 1 161 ? -22.107 -10.350 12.396 1.00 96.75 161 SER A C 1
ATOM 1259 O O . SER A 1 161 ? -22.964 -9.465 12.346 1.00 96.75 161 SER A O 1
ATOM 1261 N N . MET A 1 162 ? -21.401 -10.578 13.501 1.00 97.44 162 MET A N 1
ATOM 1262 C CA . MET A 1 162 ? -21.613 -9.930 14.784 1.00 97.44 162 MET A CA 1
ATOM 1263 C C . MET A 1 162 ? -20.298 -9.360 15.296 1.00 97.44 162 MET A C 1
ATOM 1265 O O . MET A 1 162 ? -19.307 -10.066 15.475 1.00 97.44 162 MET A O 1
ATOM 1269 N N . LEU A 1 163 ? -20.313 -8.060 15.578 1.00 97.88 163 LEU A N 1
ATOM 1270 C CA . LEU A 1 163 ? -19.259 -7.380 16.310 1.00 97.88 163 LEU A CA 1
ATOM 1271 C C . LEU A 1 163 ? -19.530 -7.522 17.807 1.00 97.88 163 LEU A C 1
ATOM 1273 O O . LEU A 1 163 ? -20.609 -7.168 18.292 1.00 97.88 163 LEU A O 1
ATOM 1277 N N . GLN A 1 164 ? -18.536 -7.992 18.547 1.00 97.44 164 GLN A N 1
ATOM 1278 C CA . GLN A 1 164 ? -18.580 -8.154 19.990 1.00 97.44 164 GLN A CA 1
ATOM 1279 C C . GLN A 1 164 ? -17.528 -7.256 20.646 1.00 97.44 164 GLN A C 1
ATOM 1281 O O . GLN A 1 164 ? -16.336 -7.402 20.410 1.00 97.44 164 GLN A O 1
ATOM 1286 N N . ALA A 1 165 ? -17.975 -6.340 21.504 1.00 95.44 165 ALA A N 1
ATOM 1287 C CA . ALA A 1 165 ? -17.123 -5.507 22.345 1.00 95.44 165 ALA A CA 1
ATOM 1288 C C . ALA A 1 165 ? -17.230 -5.976 23.802 1.00 95.44 165 ALA A C 1
ATOM 1290 O O . ALA A 1 165 ? -18.326 -5.977 24.366 1.00 95.44 165 ALA A O 1
ATOM 1291 N N . VAL A 1 166 ? -16.113 -6.382 24.406 1.00 94.00 166 VAL A N 1
ATOM 1292 C CA . VAL A 1 166 ? -16.041 -6.942 25.761 1.00 94.00 166 VAL A CA 1
ATOM 1293 C C . VAL A 1 166 ? -15.236 -6.027 26.672 1.00 94.00 166 VAL A C 1
ATOM 1295 O O . VAL A 1 166 ? -14.093 -5.685 26.370 1.00 94.00 166 VAL A O 1
ATOM 1298 N N . VAL A 1 167 ? -15.817 -5.671 27.816 1.00 91.56 167 VAL A N 1
ATOM 1299 C CA . VAL A 1 167 ? -15.151 -4.905 28.873 1.00 91.56 167 VAL A CA 1
ATOM 1300 C C . VAL A 1 167 ? -15.616 -5.406 30.240 1.00 91.56 167 VAL A C 1
ATOM 1302 O O . VAL A 1 167 ? -16.807 -5.610 30.450 1.00 91.56 167 VAL A O 1
ATOM 1305 N N . ASN A 1 168 ? -14.690 -5.677 31.167 1.00 84.88 168 ASN A N 1
ATOM 1306 C CA . ASN A 1 168 ? -14.996 -6.188 32.517 1.00 84.88 168 ASN A CA 1
ATOM 1307 C C . ASN A 1 168 ? -16.009 -7.360 32.569 1.00 84.88 168 ASN A C 1
ATOM 1309 O O . ASN A 1 168 ? -16.866 -7.410 33.446 1.00 84.88 168 ASN A O 1
ATOM 1313 N N . LYS A 1 169 ? -15.882 -8.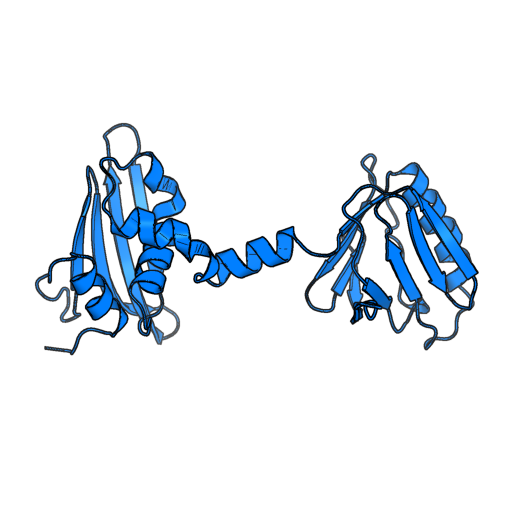337 31.654 1.00 83.62 169 LYS A N 1
ATOM 1314 C CA . LYS A 1 169 ? -16.776 -9.512 31.482 1.00 83.62 169 LYS A CA 1
ATOM 1315 C C . LYS A 1 169 ? -18.178 -9.204 30.942 1.00 83.62 169 LYS A C 1
ATOM 1317 O O . LYS A 1 169 ? -18.936 -10.138 30.692 1.00 83.62 169 LYS A O 1
ATOM 1322 N N . GLU A 1 170 ? -18.514 -7.941 30.712 1.00 90.44 170 GLU A N 1
ATOM 1323 C CA . GLU A 1 170 ? -19.726 -7.564 29.995 1.00 90.44 170 GLU A CA 1
ATOM 1324 C C . GLU A 1 170 ? -19.448 -7.479 28.497 1.00 90.44 170 GLU A C 1
ATOM 1326 O O . GLU A 1 170 ? -18.404 -6.986 28.072 1.00 90.44 170 GLU A O 1
ATOM 1331 N N . ALA A 1 171 ? -20.389 -7.970 27.690 1.00 92.12 171 ALA A N 1
ATOM 1332 C CA . ALA A 1 171 ? -20.282 -7.970 26.239 1.00 92.12 171 ALA A CA 1
ATOM 1333 C C . ALA A 1 171 ? -21.447 -7.202 25.610 1.00 92.12 171 ALA A C 1
ATOM 1335 O O . ALA A 1 171 ? -22.618 -7.464 25.897 1.00 92.12 171 ALA A O 1
ATOM 1336 N N . VAL A 1 172 ? -21.125 -6.287 24.701 1.00 94.88 172 VAL A N 1
ATOM 1337 C CA . VAL A 1 172 ? -22.088 -5.660 23.795 1.00 94.88 172 VAL A CA 1
ATOM 1338 C C . VAL A 1 172 ? -21.908 -6.284 22.424 1.00 94.88 172 VAL A C 1
ATOM 1340 O O . VAL A 1 172 ? -20.815 -6.255 21.867 1.00 94.88 172 VAL A O 1
ATOM 1343 N N . LYS A 1 173 ? -22.989 -6.844 21.885 1.00 97.25 173 LYS A N 1
ATOM 1344 C CA . LYS A 1 173 ? -23.003 -7.477 20.568 1.00 97.25 173 LYS A CA 1
ATOM 1345 C C . LYS A 1 173 ? -23.906 -6.696 19.635 1.00 97.25 173 LYS A C 1
ATOM 1347 O O . LYS A 1 173 ? -25.037 -6.387 20.013 1.00 97.25 173 LYS A O 1
ATOM 1352 N N . VAL A 1 174 ? -23.424 -6.396 18.437 1.00 97.44 174 VAL A N 1
ATOM 1353 C CA . VAL A 1 174 ? -24.220 -5.755 17.388 1.00 97.44 174 VAL A CA 1
ATOM 1354 C C . VAL A 1 174 ? -23.940 -6.383 16.022 1.00 97.44 174 VAL A C 1
ATOM 1356 O O . VAL A 1 174 ? -22.801 -6.775 15.779 1.00 97.44 174 VAL A O 1
ATOM 1359 N N . PRO A 1 175 ? -24.939 -6.476 15.129 1.00 97.75 175 PRO A N 1
ATOM 1360 C CA . PRO A 1 175 ? -24.708 -6.877 13.747 1.00 97.75 175 PRO A CA 1
ATOM 1361 C C . PRO A 1 175 ? -23.744 -5.926 13.033 1.00 97.75 175 PRO A C 1
ATOM 1363 O O . PRO A 1 175 ? -23.782 -4.710 13.256 1.00 97.75 175 PRO A O 1
ATOM 1366 N N . ALA A 1 176 ? -22.895 -6.489 12.179 1.00 97.62 176 ALA A N 1
ATOM 1367 C CA . ALA A 1 176 ? -21.975 -5.757 11.319 1.00 97.62 176 ALA A CA 1
ATOM 1368 C C . ALA A 1 176 ? -21.684 -6.554 10.038 1.00 97.62 176 ALA A C 1
ATOM 1370 O O . ALA A 1 176 ? -21.852 -7.770 9.995 1.00 97.62 176 ALA A O 1
ATOM 1371 N N . GLU A 1 177 ? -21.228 -5.861 9.003 1.00 97.12 177 GLU A N 1
ATOM 1372 C CA . GLU A 1 177 ? -20.868 -6.444 7.712 1.00 97.12 177 GLU A CA 1
ATOM 1373 C C . GLU A 1 177 ? -19.354 -6.415 7.512 1.00 97.12 177 GLU A C 1
ATOM 1375 O O . GLU A 1 177 ? -18.693 -5.418 7.809 1.00 97.12 177 GLU A O 1
ATOM 1380 N N . GLY A 1 178 ? -18.791 -7.489 6.968 1.00 95.38 178 GLY A N 1
ATOM 1381 C CA . GLY A 1 178 ? -17.368 -7.570 6.664 1.00 95.38 178 GLY A CA 1
ATOM 1382 C C . GLY A 1 178 ? -16.883 -9.009 6.592 1.00 95.38 178 GLY A C 1
ATOM 1383 O O . GLY A 1 178 ? -17.671 -9.951 6.576 1.00 95.38 178 GLY A O 1
ATOM 1384 N N . ILE A 1 179 ? -15.564 -9.170 6.576 1.00 94.88 179 ILE A N 1
ATOM 1385 C CA . ILE A 1 179 ? -14.911 -10.478 6.629 1.00 94.88 179 ILE A CA 1
ATOM 1386 C C . ILE A 1 179 ? -14.593 -10.796 8.090 1.00 94.88 179 ILE A C 1
ATOM 1388 O O . ILE A 1 179 ? -14.130 -9.919 8.821 1.00 94.88 179 ILE A O 1
ATOM 1392 N N . ALA A 1 180 ? -14.846 -12.039 8.506 1.00 96.12 180 ALA A N 1
ATOM 1393 C CA . ALA A 1 180 ? -14.501 -12.518 9.840 1.00 96.12 180 ALA A CA 1
ATOM 1394 C C . ALA A 1 180 ? -13.012 -12.305 10.135 1.00 96.12 180 ALA A C 1
ATOM 1396 O O . ALA A 1 180 ? -12.151 -12.524 9.281 1.00 96.12 180 ALA A O 1
ATOM 1397 N N . TRP A 1 181 ? -12.715 -11.867 11.350 1.00 95.75 181 TRP A N 1
ATOM 1398 C CA . TRP A 1 181 ? -11.355 -11.601 11.788 1.00 95.75 181 TRP A CA 1
ATOM 1399 C C . TRP A 1 181 ? -10.692 -12.882 12.300 1.00 95.75 181 TRP A C 1
ATOM 1401 O O . TRP A 1 181 ? -11.335 -13.717 12.926 1.00 95.75 181 TRP A O 1
ATOM 1411 N N . THR A 1 182 ? -9.389 -13.027 12.064 1.00 94.38 182 THR A N 1
ATOM 1412 C CA . THR A 1 182 ? -8.571 -14.156 12.556 1.00 94.38 182 THR A CA 1
ATOM 1413 C C . THR A 1 182 ? -7.947 -13.873 13.929 1.00 94.38 182 THR A C 1
ATOM 1415 O O . THR A 1 182 ? -6.916 -14.432 14.298 1.00 94.38 182 THR A O 1
ATOM 1418 N N . GLY A 1 183 ? -8.519 -12.921 14.654 1.00 95.38 183 GLY A N 1
ATOM 1419 C CA . GLY A 1 183 ? -7.972 -12.356 15.871 1.00 95.38 183 GLY A CA 1
ATOM 1420 C C . GLY A 1 183 ? -8.880 -11.263 16.403 1.00 95.38 183 GLY A C 1
ATOM 1421 O O . GLY A 1 183 ? -10.008 -11.064 15.937 1.00 95.38 183 GLY A O 1
ATOM 1422 N N . HIS A 1 184 ? -8.369 -10.522 17.373 1.00 96.69 184 HIS A N 1
ATOM 1423 C CA . HIS A 1 184 ? -9.130 -9.495 18.057 1.00 96.69 184 HIS A CA 1
ATOM 1424 C C . HIS A 1 184 ? -8.285 -8.267 18.371 1.00 96.69 184 HIS A C 1
ATOM 1426 O O . HIS A 1 184 ? -7.060 -8.312 18.488 1.00 96.69 184 HIS A O 1
ATOM 1432 N N . ILE A 1 185 ? -8.976 -7.142 18.519 1.00 97.06 185 ILE A N 1
ATOM 1433 C CA . ILE A 1 185 ? -8.373 -5.857 18.853 1.00 97.06 185 ILE A CA 1
ATOM 1434 C C . ILE A 1 185 ? -8.447 -5.675 20.366 1.00 97.06 185 ILE A C 1
ATOM 1436 O O . ILE A 1 185 ? -9.505 -5.879 20.965 1.00 97.06 185 ILE A O 1
ATOM 1440 N N . VAL A 1 186 ? -7.352 -5.239 20.984 1.00 96.19 186 VAL A N 1
ATOM 1441 C CA . VAL A 1 186 ? -7.299 -4.870 22.401 1.00 96.19 186 VAL A CA 1
ATOM 1442 C C . VAL A 1 186 ? -6.941 -3.397 22.529 1.00 96.19 186 VAL A C 1
ATOM 1444 O O . VAL A 1 186 ? -5.870 -2.965 22.121 1.00 96.19 186 VAL A O 1
ATOM 1447 N N . VAL A 1 187 ? -7.830 -2.613 23.132 1.00 94.50 187 VAL A N 1
ATOM 1448 C CA . VAL A 1 187 ? -7.569 -1.227 23.534 1.00 94.50 187 VAL A CA 1
ATOM 1449 C C . VAL A 1 187 ? -7.191 -1.242 25.019 1.00 94.50 187 VAL A C 1
ATOM 1451 O O . VAL A 1 187 ? -8.066 -1.531 25.840 1.00 94.50 187 VAL A O 1
ATOM 1454 N N . PRO A 1 188 ? -5.937 -0.930 25.401 1.00 91.44 188 PRO A N 1
ATOM 1455 C CA . PRO A 1 188 ? -5.479 -1.067 26.789 1.00 91.44 188 PRO A CA 1
ATOM 1456 C C . PRO A 1 188 ? -6.209 -0.164 27.791 1.00 91.44 188 PRO A C 1
ATOM 1458 O O . PRO A 1 188 ? -6.377 -0.536 28.945 1.00 91.44 188 PRO A O 1
ATOM 1461 N N . SER A 1 189 ? -6.664 1.012 27.350 1.00 88.19 189 SER A N 1
ATOM 1462 C CA . SER A 1 189 ? -7.364 1.989 28.191 1.00 88.19 189 SER A CA 1
ATOM 1463 C C . SER A 1 189 ? -8.779 2.228 27.672 1.00 88.19 189 SER A C 1
ATOM 1465 O O . SER A 1 189 ? -9.045 3.185 26.938 1.00 88.19 189 SER A O 1
ATOM 1467 N N . ALA A 1 190 ? -9.713 1.361 28.062 1.00 86.69 190 ALA A N 1
ATOM 1468 C CA . ALA A 1 190 ? -11.119 1.439 27.668 1.00 86.69 190 ALA A CA 1
ATOM 1469 C C . ALA A 1 190 ? -11.766 2.778 28.061 1.00 86.69 190 ALA A C 1
ATOM 1471 O O . ALA A 1 190 ? -12.619 3.281 27.338 1.00 86.69 190 ALA A O 1
ATOM 1472 N N . ASN A 1 191 ? -11.330 3.415 29.151 1.00 84.19 191 ASN A N 1
ATOM 1473 C CA . ASN A 1 191 ? -11.832 4.728 29.577 1.00 84.19 191 ASN A CA 1
ATOM 1474 C C . ASN A 1 191 ? -11.518 5.875 28.587 1.00 84.19 191 ASN A C 1
ATOM 1476 O O . ASN A 1 191 ? -12.225 6.888 28.549 1.00 84.19 191 ASN A O 1
ATOM 1480 N N . ALA A 1 192 ? -10.479 5.725 27.760 1.00 82.56 192 ALA A N 1
ATOM 1481 C CA . ALA A 1 192 ? -10.130 6.669 26.704 1.00 82.56 192 ALA A CA 1
ATOM 1482 C C . ALA A 1 192 ? -10.986 6.460 25.444 1.00 82.56 192 ALA A C 1
ATOM 1484 O O . ALA A 1 192 ? -11.091 7.360 24.599 1.00 82.56 192 ALA A O 1
ATOM 1485 N N . PHE A 1 193 ? -11.641 5.301 25.327 1.00 86.88 193 PHE A N 1
ATOM 1486 C CA . PHE A 1 193 ? -12.518 4.990 24.215 1.00 86.88 193 PHE A CA 1
ATOM 1487 C C . PHE A 1 193 ? -13.783 5.849 24.274 1.00 86.88 193 PHE A C 1
ATOM 1489 O O . PHE A 1 193 ? -14.557 5.852 25.229 1.00 86.88 193 PHE A O 1
ATOM 1496 N N . LYS A 1 194 ? -14.004 6.620 23.211 1.00 86.56 194 LYS A N 1
ATOM 1497 C CA . LYS A 1 194 ? -15.120 7.567 23.120 1.00 86.56 194 LYS A CA 1
ATOM 1498 C C . LYS A 1 194 ? -15.763 7.484 21.759 1.00 86.56 194 LYS A C 1
ATOM 1500 O O . LYS A 1 194 ? -15.224 8.071 20.821 1.00 86.56 194 LYS A O 1
ATOM 1505 N N . PHE A 1 195 ? -16.934 6.867 21.671 1.00 87.00 195 PHE A N 1
ATOM 1506 C CA . PHE A 1 195 ? -17.683 6.769 20.421 1.00 87.00 195 PHE A CA 1
ATOM 1507 C C . PHE A 1 195 ? -17.866 8.133 19.721 1.00 87.00 195 PHE A C 1
ATOM 1509 O O . PHE A 1 195 ? -18.041 9.162 20.393 1.00 87.00 195 PHE A O 1
ATOM 1516 N N . PRO A 1 196 ? -17.873 8.178 18.375 1.00 85.06 196 PRO A N 1
ATOM 1517 C CA . PRO A 1 196 ? -18.238 9.376 17.632 1.00 85.06 196 PRO A CA 1
ATOM 1518 C C . PRO A 1 196 ? -19.582 9.958 18.096 1.00 85.06 196 PRO A C 1
ATOM 1520 O O . PRO A 1 196 ? -20.594 9.263 18.185 1.00 85.06 196 PRO A O 1
ATOM 1523 N N . LYS A 1 197 ? -19.612 11.270 18.382 1.00 82.06 197 LYS A N 1
ATOM 1524 C CA . LYS A 1 197 ? -20.842 11.963 18.818 1.00 82.06 197 LYS A CA 1
ATOM 1525 C C . LYS A 1 197 ? -21.939 11.936 17.750 1.00 82.06 197 LYS A C 1
ATOM 1527 O O . LYS A 1 197 ? -23.119 11.911 18.094 1.00 82.06 197 LYS A O 1
ATOM 1532 N N . ARG A 1 198 ? -21.547 11.987 16.475 1.00 84.19 198 ARG A N 1
ATOM 1533 C CA . ARG A 1 198 ? -22.436 11.921 15.312 1.00 84.19 198 ARG A CA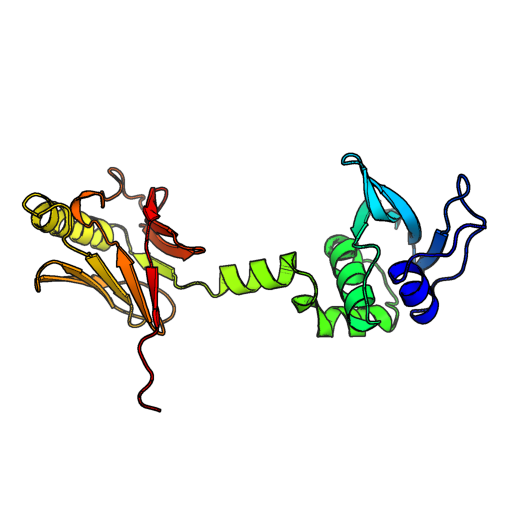 1
ATOM 1534 C C . ARG A 1 198 ? -22.137 10.630 14.562 1.00 84.19 198 ARG A C 1
ATOM 1536 O O . ARG A 1 198 ? -20.989 10.405 14.193 1.00 84.19 198 ARG A O 1
ATOM 1543 N N . ILE A 1 199 ? -23.171 9.822 14.364 1.00 88.06 199 ILE A N 1
ATOM 1544 C CA . ILE A 1 199 ? -23.138 8.615 13.537 1.00 88.06 199 ILE A CA 1
ATOM 1545 C C . ILE A 1 199 ? -23.796 8.996 12.216 1.00 88.06 199 ILE A C 1
ATOM 1547 O O . ILE A 1 199 ? -24.887 9.575 12.223 1.00 88.06 199 ILE A O 1
ATOM 1551 N N . ALA A 1 200 ? -23.097 8.757 11.111 1.00 89.06 200 ALA A N 1
ATOM 1552 C CA . ALA A 1 200 ? -23.600 9.090 9.788 1.00 89.06 200 ALA A CA 1
ATOM 1553 C C . ALA A 1 200 ? -24.759 8.153 9.403 1.00 89.06 200 ALA A C 1
ATOM 1555 O O . ALA A 1 200 ? -24.932 7.098 10.010 1.00 89.06 200 ALA A O 1
ATOM 1556 N N . ALA A 1 201 ? -25.577 8.541 8.421 1.00 87.75 201 ALA A N 1
ATOM 1557 C CA . ALA A 1 201 ? -26.740 7.745 8.015 1.00 87.75 201 ALA A CA 1
ATOM 1558 C C . ALA A 1 201 ? -26.337 6.356 7.494 1.00 87.75 201 ALA A C 1
ATOM 1560 O O . ALA A 1 201 ? -27.016 5.377 7.769 1.00 87.75 201 ALA A O 1
ATOM 1561 N N . GLN A 1 202 ? -25.186 6.277 6.830 1.00 89.81 202 GLN A N 1
ATOM 1562 C CA . GLN A 1 202 ? -24.566 5.047 6.346 1.00 89.81 202 GLN A CA 1
ATOM 1563 C C . GLN A 1 202 ? -23.875 4.210 7.440 1.00 89.81 202 GLN A C 1
ATOM 1565 O O . GLN A 1 202 ? -23.253 3.205 7.129 1.00 89.81 202 GLN A O 1
ATOM 1570 N N . GLY A 1 203 ? -23.924 4.632 8.709 1.00 92.69 203 GLY A N 1
ATOM 1571 C CA . GLY A 1 203 ? -23.262 3.933 9.808 1.00 92.69 203 GLY A CA 1
ATOM 1572 C C . GLY A 1 203 ? -21.831 4.395 10.080 1.00 92.69 203 GLY A C 1
ATOM 1573 O O . GLY A 1 203 ? -21.489 5.571 9.906 1.00 92.69 203 GLY A O 1
ATOM 1574 N N . THR A 1 204 ? -21.010 3.481 10.595 1.00 94.56 204 THR A N 1
ATOM 1575 C CA . THR A 1 204 ? -19.593 3.710 10.899 1.00 94.56 204 THR A CA 1
ATOM 1576 C C . THR A 1 204 ? -18.772 2.466 10.596 1.00 94.56 204 THR A C 1
ATOM 1578 O O . THR A 1 204 ? -19.214 1.349 10.842 1.00 94.56 204 THR A O 1
ATOM 1581 N N . THR A 1 205 ? -17.551 2.669 10.124 1.00 95.44 205 THR A N 1
ATOM 1582 C CA . THR A 1 205 ? -16.558 1.602 9.988 1.00 95.44 205 THR A CA 1
ATOM 1583 C C . THR A 1 205 ? -15.766 1.482 11.282 1.00 95.44 205 THR A C 1
ATOM 1585 O O . THR A 1 205 ? -15.481 2.501 11.926 1.00 95.44 205 THR A O 1
ATOM 1588 N N . LEU A 1 206 ? -15.431 0.253 11.651 1.00 96.25 206 LEU A N 1
ATOM 1589 C CA . LEU A 1 206 ? -14.413 -0.065 12.638 1.00 96.25 206 LEU A CA 1
ATOM 1590 C C . LEU A 1 206 ? -13.315 -0.851 11.932 1.00 96.25 206 LEU A C 1
ATOM 1592 O O . LEU A 1 206 ? -13.617 -1.818 11.236 1.00 96.25 206 LEU A O 1
ATOM 1596 N N . ASP A 1 207 ? -12.068 -0.428 12.089 1.00 97.12 207 ASP A N 1
ATOM 1597 C CA . ASP A 1 207 ? -10.916 -1.115 11.519 1.00 97.12 207 ASP A CA 1
ATOM 1598 C C . ASP A 1 207 ? -9.700 -1.102 12.447 1.00 97.12 207 ASP A C 1
ATOM 1600 O O . ASP A 1 207 ? -9.684 -0.423 13.475 1.00 97.12 207 ASP A O 1
ATOM 1604 N N . PHE A 1 208 ? -8.692 -1.892 12.092 1.00 96.88 208 PHE A N 1
ATOM 1605 C CA . PHE A 1 208 ? -7.390 -1.895 12.740 1.00 96.88 208 PHE A CA 1
ATOM 1606 C C . PHE A 1 208 ? -6.280 -1.764 11.702 1.00 96.88 208 PHE A C 1
ATOM 1608 O O . PHE A 1 208 ? -6.249 -2.506 10.721 1.00 96.88 208 PHE A O 1
ATOM 1615 N N . TRP A 1 209 ? -5.358 -0.832 11.923 1.00 96.12 209 TRP A N 1
ATOM 1616 C CA . TRP A 1 209 ? -4.171 -0.659 11.097 1.00 96.12 209 TRP A CA 1
ATOM 1617 C C . TRP A 1 209 ? -3.027 -0.059 11.909 1.00 96.12 209 TRP A C 1
ATOM 1619 O O . TRP A 1 209 ? -3.229 0.941 12.590 1.00 96.12 209 TRP A O 1
ATOM 1629 N N . ASP A 1 210 ? -1.837 -0.654 11.808 1.00 93.19 210 ASP A N 1
ATOM 1630 C CA . ASP A 1 210 ? -0.582 -0.105 12.346 1.00 93.19 210 ASP A CA 1
ATOM 1631 C C . ASP A 1 210 ? -0.685 0.412 13.801 1.00 93.19 210 ASP A C 1
ATOM 1633 O O . ASP A 1 210 ? -0.420 1.573 14.113 1.00 93.19 210 ASP A O 1
ATOM 1637 N N . GLY A 1 211 ? -1.174 -0.445 14.708 1.00 95.31 211 GLY A N 1
ATOM 1638 C CA . GLY A 1 211 ? -1.311 -0.123 16.139 1.00 95.31 211 GLY A CA 1
ATOM 1639 C C . GLY A 1 211 ? -2.449 0.850 16.478 1.00 95.31 211 GLY A C 1
ATOM 1640 O O . GLY A 1 211 ? -2.540 1.349 17.607 1.00 95.31 211 GLY A O 1
ATOM 1641 N N . LEU A 1 212 ? -3.323 1.142 15.513 1.00 95.81 212 LEU A N 1
ATOM 1642 C CA . LEU A 1 212 ? -4.478 2.008 15.686 1.00 95.81 212 LEU A CA 1
ATOM 1643 C C . LEU A 1 212 ? -5.766 1.272 15.345 1.00 95.81 212 LEU A C 1
ATOM 1645 O O . LEU A 1 212 ? -5.955 0.774 14.239 1.00 95.81 212 LEU A O 1
ATOM 1649 N N . MET A 1 213 ? -6.700 1.291 16.287 1.00 96.00 213 MET A N 1
ATOM 1650 C CA . MET A 1 213 ? -8.092 0.977 16.011 1.00 96.00 213 MET A CA 1
ATOM 1651 C C . MET A 1 213 ? -8.817 2.239 15.547 1.00 96.00 213 MET A C 1
ATOM 1653 O O . MET A 1 213 ? -8.899 3.224 16.290 1.00 96.00 213 MET A O 1
ATOM 1657 N N . GLY A 1 214 ? -9.381 2.205 14.347 1.00 95.56 214 GLY A N 1
ATOM 1658 C CA . GLY A 1 214 ? -10.270 3.229 13.826 1.00 95.56 214 GLY A CA 1
ATOM 1659 C C . GLY A 1 214 ? -11.730 2.954 14.180 1.00 95.56 214 GLY A C 1
ATOM 1660 O O . GLY A 1 214 ? -12.211 1.827 14.138 1.00 95.56 214 GLY A O 1
ATOM 1661 N N . LEU A 1 215 ? -12.468 4.011 14.514 1.00 94.00 215 LEU A N 1
ATOM 1662 C CA . LEU A 1 215 ? -13.925 4.017 14.612 1.00 94.00 215 LEU A CA 1
ATOM 1663 C C . LEU A 1 215 ? -14.461 5.295 13.963 1.00 94.00 215 LEU A C 1
ATOM 1665 O O . LEU A 1 215 ? -14.470 6.386 14.555 1.00 94.00 215 LEU A O 1
ATOM 1669 N N . GLY A 1 216 ? -14.885 5.173 12.710 1.00 89.56 216 GLY A N 1
ATOM 1670 C CA . GLY A 1 216 ? -15.227 6.307 11.861 1.00 89.56 216 GLY A CA 1
ATOM 1671 C C . GLY A 1 216 ? -14.017 7.224 11.662 1.00 89.56 216 GLY A C 1
ATOM 1672 O O . GLY A 1 216 ? -13.058 6.861 11.000 1.00 89.56 216 GLY A O 1
ATOM 1673 N N . ARG A 1 217 ? -14.055 8.436 12.233 1.00 87.38 217 ARG A N 1
ATOM 1674 C CA . ARG A 1 217 ? -12.944 9.416 12.161 1.00 87.38 217 ARG A CA 1
ATOM 1675 C C . ARG A 1 217 ? -12.098 9.490 13.436 1.00 87.38 217 ARG A C 1
ATOM 1677 O O . ARG A 1 217 ? -11.380 10.467 13.632 1.00 87.38 217 ARG A O 1
ATOM 1684 N N . ARG A 1 218 ? -12.261 8.543 14.359 1.00 91.00 218 ARG A N 1
ATOM 1685 C CA . ARG A 1 218 ? -11.511 8.499 15.621 1.00 91.00 218 ARG A CA 1
ATOM 1686 C C . ARG A 1 218 ? -10.537 7.336 15.589 1.00 91.00 218 ARG A C 1
ATOM 1688 O O . ARG A 1 218 ? -10.931 6.264 15.158 1.00 91.00 218 ARG A O 1
ATOM 1695 N N . GLY A 1 219 ? -9.316 7.565 16.057 1.00 92.81 219 GLY A N 1
ATOM 1696 C CA . GLY A 1 219 ? -8.308 6.528 16.252 1.00 92.81 219 GLY A CA 1
ATOM 1697 C C . GLY A 1 219 ? -8.021 6.329 17.737 1.00 92.81 219 GLY A C 1
ATOM 1698 O O . GLY A 1 219 ? -8.086 7.289 18.512 1.00 92.81 219 GLY A O 1
ATOM 1699 N N . TYR A 1 220 ? -7.705 5.097 18.117 1.00 93.69 220 TYR A N 1
ATOM 1700 C CA . TYR A 1 220 ? -7.292 4.718 19.466 1.00 93.69 220 TYR A CA 1
ATOM 1701 C C . TYR A 1 220 ? -6.076 3.811 19.370 1.00 93.69 220 TYR A C 1
ATOM 1703 O O . TYR A 1 220 ? -6.054 2.921 18.524 1.00 93.69 220 TYR A O 1
ATOM 1711 N N . HIS A 1 221 ? -5.100 4.008 20.254 1.00 95.00 221 HIS A N 1
ATOM 1712 C CA . HIS A 1 221 ? -4.012 3.048 20.397 1.00 95.00 221 HIS A CA 1
ATOM 1713 C C . HIS A 1 221 ? -4.578 1.694 20.801 1.00 95.00 221 HIS A C 1
ATOM 1715 O O . HIS A 1 221 ? -5.366 1.597 21.748 1.00 95.00 221 HIS A O 1
ATOM 1721 N N . ALA A 1 222 ? -4.198 0.679 20.042 1.00 95.88 222 ALA A N 1
ATOM 1722 C CA . ALA A 1 222 ? -4.676 -0.671 20.219 1.00 95.88 222 ALA A CA 1
ATOM 1723 C C . ALA A 1 222 ? -3.614 -1.668 19.767 1.00 95.88 222 ALA A C 1
ATOM 1725 O O . ALA A 1 222 ? -2.715 -1.345 18.993 1.00 95.88 222 ALA A O 1
ATOM 1726 N N . GLU A 1 223 ? -3.767 -2.897 20.225 1.00 96.44 223 GLU A N 1
ATOM 1727 C CA . GLU A 1 223 ? -2.941 -4.028 19.842 1.00 96.44 223 GLU A CA 1
ATOM 1728 C C . GLU A 1 223 ? -3.805 -5.044 19.103 1.00 96.44 223 GLU A C 1
ATOM 1730 O O . GLU A 1 223 ? -4.982 -5.232 19.426 1.00 96.44 223 GLU A O 1
ATOM 1735 N N . TRP A 1 224 ? -3.217 -5.688 18.101 1.00 96.19 224 TRP A N 1
ATOM 1736 C CA . TRP A 1 224 ? -3.813 -6.852 17.467 1.00 96.19 224 TRP A CA 1
ATOM 1737 C C . TRP A 1 224 ? -3.308 -8.106 18.159 1.00 96.19 224 TRP A C 1
ATOM 1739 O O . TRP A 1 224 ? -2.101 -8.279 18.332 1.00 96.19 224 TRP A O 1
ATOM 1749 N N . VAL A 1 225 ? -4.233 -8.980 18.531 1.00 96.06 225 VAL A N 1
ATOM 1750 C CA . VAL A 1 225 ? -3.928 -10.276 19.121 1.00 96.06 225 VAL A CA 1
ATOM 1751 C C . VAL A 1 225 ? -4.497 -11.337 18.194 1.00 96.06 225 VAL A C 1
ATOM 1753 O O . VAL A 1 225 ? -5.711 -11.435 18.021 1.00 96.06 225 VAL A O 1
ATOM 1756 N N . GLU A 1 226 ? -3.614 -12.116 17.574 1.00 92.62 226 GLU A N 1
ATOM 1757 C CA . GLU A 1 226 ? -4.028 -13.265 16.775 1.00 92.62 226 GLU A CA 1
ATOM 1758 C C . GLU A 1 226 ? -4.680 -14.310 17.678 1.00 92.62 226 GLU A C 1
ATOM 1760 O O . GLU A 1 226 ? -4.165 -14.637 18.754 1.00 92.62 226 GLU A O 1
ATOM 1765 N N . ASP A 1 227 ? -5.818 -14.844 17.243 1.00 83.62 227 ASP A N 1
ATOM 1766 C CA . ASP A 1 227 ? -6.407 -15.976 17.935 1.00 83.62 227 ASP A CA 1
ATOM 1767 C C . ASP A 1 227 ? -5.542 -17.192 17.603 1.00 83.62 227 ASP A C 1
ATOM 1769 O O . ASP A 1 227 ? -5.446 -17.614 16.451 1.00 83.62 227 ASP A O 1
ATOM 1773 N N . GLY A 1 228 ? -4.843 -17.720 18.611 1.00 60.16 228 GLY A N 1
ATOM 1774 C CA . GLY A 1 228 ? -3.987 -18.888 18.444 1.00 60.16 228 GLY A CA 1
ATOM 1775 C C . GLY A 1 228 ? -4.791 -20.031 17.833 1.00 60.16 228 GLY A C 1
ATOM 1776 O O . GLY A 1 228 ? -5.680 -20.580 18.483 1.00 60.16 228 GLY A O 1
ATOM 1777 N N . GLY A 1 229 ? -4.493 -20.373 16.580 1.00 47.72 229 GLY A N 1
ATOM 1778 C CA . GLY A 1 229 ? -5.128 -21.491 15.904 1.00 47.72 229 GLY A CA 1
ATOM 1779 C C . GLY A 1 229 ? -4.904 -22.770 16.705 1.00 47.72 229 GLY A C 1
ATOM 1780 O O . GLY A 1 229 ? -3.771 -23.223 16.870 1.00 47.72 229 GLY A O 1
ATOM 1781 N N . HIS A 1 230 ? -5.981 -23.383 17.190 1.00 36.16 230 HIS A N 1
ATOM 1782 C CA . HIS A 1 230 ? -5.981 -24.836 17.253 1.00 36.16 230 HIS A CA 1
ATOM 1783 C C . HIS A 1 230 ? -5.961 -25.301 15.794 1.00 36.16 230 HIS A C 1
ATOM 1785 O O . HIS A 1 230 ? -6.868 -24.953 15.039 1.00 36.16 230 HIS A O 1
ATOM 1791 N N . GLY A 1 231 ? -4.841 -25.924 15.414 1.00 33.34 231 GLY A N 1
ATOM 1792 C CA . GLY A 1 231 ? -4.507 -26.292 14.036 1.00 33.34 231 GLY A CA 1
ATOM 1793 C C . GLY A 1 231 ? -5.439 -27.293 13.375 1.00 33.34 231 GLY A C 1
ATOM 1794 O O . GLY A 1 231 ? -6.391 -27.776 14.028 1.00 33.34 231 GLY A O 1
#

Secondary structure (DSSP, 8-state):
-PPPPHHHHHHHHTT-EEEEEETTEEEEEEEETTEEEEEEEEE-TTS-EEEEEEEEEE-SS-EEEEEEEE-TT--SHHHHHHHHHHHHTTTGGGS-SPPHHHHHHHHTGGGSHHHHHHHHHHTSSEEEE-HHHHHHHHHHHHHHHTT--TT--EEEEE-SSEEEEEETTEEEEEE-EEPPPSEEEEES-GGG----SS-BTTBEEEEEETTEEEETTEEEE-EEEE-----

Foldseek 3Di:
DDDQFPLVVLVVVLVWAWDDADVNWTKTWDDFVQKIWIWTWDADPVRDIWIWIWIWRCPPVDTDIQTDTHHSHDDDNLLSLLVVCVSCVVCQVVIPDDGPSVVSNVVRVCSPVVSVVVVCVVVFDKKFAAQVQLVVVQVVLCVVLVPDDQQWKWKWFFQQFWIWIDTPNDIDIGGIHDHGDQWIKIQRGSNPDHADPDADNRGWMWTDDDQWTDTHPDTGRIDTDGDPDPD

Radius of gyration: 25.12 Å; chains: 1; bounding box: 61×43×66 Å

Sequence (231 aa):
MSVPSPTLQLLLRLGFVEQAPEWGMPCVSYELPHLTLTCCDGINKHFREVVLVSGIYNNGRSLSEISYQIPPDLSTDENAAAWLVYVLRRDLDEIGPLPDWVSLGRANQMLVPMVAEQEAYRNRPACNIEADFARILRARMTALIAELASDASLRIEFDGSMLQAVVNKEAVKVPAEGIAWTGHIVVPSANAFKFPKRIAAQGTTLDFWDGLMGLGRRGYHAEWVEDGGHG

pLDDT: mean 92.07, std 8.57, range [33.34, 98.12]